Protein AF-A0A9D5WKQ9-F1 (afdb_monomer)

Sequence (214 aa):
MSSARLPRLERGSLSLQALTPLLQEQGQLLYIDTLNWRQDFPHRPLVAAYLAYDAEALYINYRVSGEDLRTLSPGDGNYVHEDSCVEFFMQRERGTSYINFEFNAAGVCYAAHHASPSEAVLLSAEEFASIERWGDHLGQHGLERTGPAAWQLTVAIPWTTMGYAAGQLPREFYANLYKCGDKTAHPHFLSWAPIQEVEPAFHRPQFFGTFVLD

Structure (mmCIF, N/CA/C/O backbone):
data_AF-A0A9D5WKQ9-F1
#
_entry.id   AF-A0A9D5WKQ9-F1
#
loop_
_atom_site.group_PDB
_atom_site.id
_atom_site.type_symbol
_atom_site.label_atom_id
_atom_site.label_alt_id
_atom_site.label_comp_id
_atom_site.label_asym_id
_atom_site.label_entity_id
_atom_site.label_seq_id
_atom_site.pdbx_PDB_ins_code
_atom_site.Cartn_x
_atom_site.Cartn_y
_atom_site.Cartn_z
_atom_site.occupancy
_atom_site.B_iso_or_equiv
_atom_site.auth_seq_id
_atom_site.auth_comp_id
_atom_site.auth_asym_id
_atom_site.auth_atom_id
_atom_site.pdbx_PDB_model_num
ATOM 1 N N . MET A 1 1 ? -13.762 -16.906 -5.507 1.00 72.44 1 MET A N 1
ATOM 2 C CA . MET A 1 1 ? -13.486 -15.516 -5.088 1.00 72.44 1 MET A CA 1
ATOM 3 C C . MET A 1 1 ? -12.494 -15.594 -3.940 1.00 72.44 1 MET A C 1
ATOM 5 O O . MET A 1 1 ? -12.717 -16.415 -3.057 1.00 72.44 1 MET A O 1
ATOM 9 N N . SER A 1 2 ? -11.380 -14.865 -3.997 1.00 93.81 2 SER A N 1
ATOM 10 C CA . SER A 1 2 ? -10.351 -14.919 -2.948 1.00 93.81 2 SER A CA 1
ATOM 11 C C . SER A 1 2 ? -10.895 -14.372 -1.625 1.00 93.81 2 SER A C 1
ATOM 13 O O . SER A 1 2 ? -11.711 -13.449 -1.628 1.00 93.81 2 SER A O 1
ATOM 15 N N . SER A 1 3 ? -10.462 -14.939 -0.500 1.00 97.44 3 SER A N 1
ATOM 16 C CA . SER A 1 3 ? -10.857 -14.494 0.838 1.00 97.44 3 SER A CA 1
ATOM 17 C C . SER A 1 3 ? -9.666 -14.556 1.787 1.00 97.44 3 SER A C 1
ATOM 19 O O . SER A 1 3 ? -8.853 -15.472 1.675 1.00 97.44 3 SER A O 1
ATOM 21 N N . ALA A 1 4 ? -9.588 -13.614 2.723 1.00 98.19 4 ALA A N 1
ATOM 22 C CA . ALA A 1 4 ? -8.588 -13.572 3.783 1.00 98.19 4 ALA A CA 1
ATOM 23 C C . ALA A 1 4 ? -9.253 -13.230 5.124 1.00 98.19 4 ALA A C 1
ATOM 25 O O . ALA A 1 4 ? -10.202 -12.444 5.161 1.00 98.19 4 ALA A O 1
ATOM 26 N N . ARG A 1 5 ? -8.764 -13.829 6.210 1.00 98.56 5 ARG A N 1
ATOM 27 C CA . ARG A 1 5 ? -9.133 -13.470 7.583 1.00 98.56 5 ARG A CA 1
ATOM 28 C C . ARG A 1 5 ? -8.002 -12.661 8.180 1.00 98.56 5 ARG A C 1
ATOM 30 O O . ARG A 1 5 ? -6.855 -13.075 8.068 1.00 98.56 5 ARG A O 1
ATOM 37 N N . LEU A 1 6 ? -8.310 -11.495 8.722 1.00 98.69 6 LEU A N 1
ATOM 38 C CA . LEU A 1 6 ? -7.314 -10.598 9.274 1.00 98.69 6 LEU A CA 1
ATOM 39 C C . LEU A 1 6 ? -7.308 -10.769 10.791 1.00 98.69 6 LEU A C 1
ATOM 41 O O . LEU A 1 6 ? -8.336 -10.496 11.410 1.00 98.69 6 LEU A O 1
A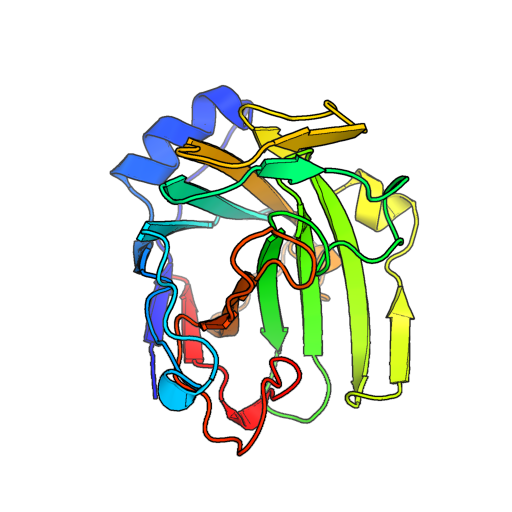TOM 45 N N . PRO A 1 7 ? -6.188 -11.198 11.392 1.00 98.56 7 PRO A N 1
ATOM 46 C CA . PRO A 1 7 ? -6.083 -11.310 12.833 1.00 98.56 7 PRO A CA 1
ATOM 47 C C . PRO A 1 7 ? -5.985 -9.924 13.467 1.00 98.56 7 PRO A C 1
ATOM 49 O O . PRO A 1 7 ? -5.435 -8.977 12.892 1.00 98.56 7 PRO A O 1
ATOM 52 N N . ARG A 1 8 ? -6.487 -9.827 14.696 1.00 98.31 8 ARG A N 1
ATOM 53 C CA . ARG A 1 8 ? -6.309 -8.643 15.528 1.00 98.31 8 ARG A CA 1
ATOM 54 C C . ARG A 1 8 ? -4.900 -8.625 16.130 1.00 98.31 8 ARG A C 1
ATOM 56 O O . ARG A 1 8 ? -4.482 -9.605 16.741 1.00 98.31 8 ARG A O 1
ATOM 63 N N . LEU A 1 9 ? -4.194 -7.506 15.992 1.00 98.06 9 LEU A N 1
ATOM 64 C CA . LEU A 1 9 ? -2.856 -7.261 16.528 1.00 98.06 9 LEU A CA 1
ATOM 65 C C . LEU A 1 9 ? -2.831 -5.889 17.206 1.00 98.06 9 LEU A C 1
ATOM 67 O O . LEU A 1 9 ? -2.739 -4.862 16.542 1.00 98.06 9 LEU A O 1
ATOM 71 N N . GLU A 1 10 ? -2.896 -5.878 18.535 1.00 96.19 10 GLU A N 1
ATOM 72 C CA . GLU A 1 10 ? -2.879 -4.641 19.320 1.00 96.19 10 GLU A CA 1
ATOM 73 C C . GLU A 1 10 ? -1.514 -3.948 19.229 1.00 96.19 10 GLU A C 1
ATOM 75 O O . GLU A 1 10 ? -0.512 -4.448 19.748 1.00 96.19 10 GLU A O 1
ATOM 80 N N . ARG A 1 11 ? -1.475 -2.769 18.598 1.00 95.50 11 ARG A N 1
ATOM 81 C CA . ARG A 1 11 ? -0.241 -1.988 18.450 1.00 95.50 11 ARG A CA 1
ATOM 82 C C . ARG A 1 11 ? 0.244 -1.383 19.766 1.00 95.50 11 ARG A C 1
ATOM 84 O O . ARG A 1 11 ? 1.453 -1.275 19.990 1.00 95.50 11 ARG A O 1
ATOM 91 N N . GLY A 1 12 ? -0.676 -0.936 20.622 1.00 94.00 12 GLY A N 1
ATOM 92 C CA . GLY A 1 12 ? -0.338 -0.159 21.816 1.00 94.00 12 GLY A CA 1
ATOM 93 C C . GLY A 1 12 ? 0.508 1.074 21.469 1.00 94.00 12 GLY A C 1
ATOM 94 O O . GLY A 1 12 ? 0.168 1.840 20.574 1.00 94.00 12 GLY A O 1
ATOM 95 N N . SER A 1 13 ? 1.637 1.263 22.157 1.00 95.25 13 SER A N 1
ATOM 96 C CA . SER A 1 13 ? 2.563 2.382 21.914 1.00 95.25 13 SER A CA 1
ATOM 97 C C . SER A 1 13 ? 3.713 2.048 20.955 1.00 95.25 13 SER A C 1
ATOM 99 O O . SER A 1 13 ? 4.695 2.792 20.898 1.00 95.25 13 SER A O 1
ATOM 101 N N . LEU A 1 14 ? 3.668 0.904 20.264 1.00 98.00 14 LEU A N 1
ATOM 102 C CA . LEU A 1 14 ? 4.745 0.500 19.362 1.00 98.00 14 LEU A CA 1
ATOM 103 C C . LEU A 1 14 ? 4.802 1.422 18.136 1.00 98.00 14 LEU A C 1
ATOM 105 O O . LEU A 1 14 ? 3.780 1.786 17.550 1.00 98.00 14 LEU A O 1
ATOM 109 N N . SER A 1 15 ? 6.016 1.773 17.712 1.00 98.38 15 SER A N 1
ATOM 110 C CA . SER A 1 15 ? 6.233 2.352 16.383 1.00 98.38 15 SER A CA 1
ATOM 111 C C . SER A 1 15 ? 5.999 1.292 15.304 1.00 98.38 15 SER A C 1
ATOM 113 O O . SER A 1 15 ? 6.102 0.095 15.579 1.00 98.38 15 SER A O 1
ATOM 115 N N . LEU A 1 16 ? 5.765 1.701 14.052 1.00 98.44 16 LEU A N 1
ATOM 116 C CA . LEU A 1 16 ? 5.640 0.738 12.948 1.00 98.44 16 LEU A CA 1
ATOM 117 C C . LEU A 1 16 ? 6.894 -0.122 12.762 1.00 98.44 16 LEU A C 1
ATOM 119 O O . LEU A 1 16 ? 6.779 -1.299 12.432 1.00 98.44 16 LEU A O 1
ATOM 123 N N . GLN A 1 17 ? 8.080 0.420 13.044 1.00 98.38 17 GLN A N 1
ATOM 124 C CA . GLN A 1 17 ? 9.321 -0.355 13.041 1.00 98.38 17 GLN A CA 1
ATOM 125 C C . GLN A 1 17 ? 9.273 -1.516 14.042 1.00 98.38 17 GLN A C 1
ATOM 127 O O . GLN A 1 17 ? 9.642 -2.637 13.705 1.00 98.38 17 GLN A O 1
ATOM 132 N N . ALA A 1 18 ? 8.812 -1.250 15.267 1.00 98.44 18 ALA A N 1
ATOM 133 C CA . ALA A 1 18 ? 8.716 -2.261 16.316 1.00 98.44 18 ALA A CA 1
ATOM 134 C C . ALA A 1 18 ? 7.529 -3.219 16.105 1.00 98.44 18 ALA A C 1
ATOM 136 O O . ALA A 1 18 ? 7.618 -4.387 16.473 1.00 98.44 18 ALA A O 1
ATOM 137 N N . LEU A 1 19 ? 6.443 -2.745 15.483 1.00 98.50 19 LEU A N 1
ATOM 138 C CA . LEU A 1 19 ? 5.276 -3.555 15.128 1.00 98.50 19 LEU A CA 1
ATOM 139 C C . LEU A 1 19 ? 5.566 -4.514 13.966 1.00 98.50 19 LEU A C 1
ATOM 141 O O . LEU A 1 19 ? 5.048 -5.624 13.951 1.00 98.50 19 LEU A O 1
ATOM 145 N N . THR A 1 20 ? 6.398 -4.109 13.001 1.00 98.56 20 THR A N 1
ATOM 146 C CA . THR A 1 20 ? 6.666 -4.874 11.770 1.00 98.56 20 THR A CA 1
ATOM 147 C C . THR A 1 20 ? 7.035 -6.348 12.000 1.00 98.56 20 THR A C 1
ATOM 149 O O . THR A 1 20 ? 6.412 -7.192 11.358 1.00 98.56 20 THR A O 1
ATOM 152 N N . PRO A 1 21 ? 7.982 -6.722 12.885 1.00 98.44 21 PRO A N 1
ATOM 153 C CA . PRO A 1 21 ? 8.277 -8.138 13.120 1.00 98.44 21 PRO A CA 1
ATOM 154 C C . PRO A 1 21 ? 7.084 -8.910 13.707 1.00 98.44 21 PRO A C 1
ATOM 156 O O . PRO A 1 21 ? 6.852 -10.045 13.305 1.00 98.44 21 PRO A O 1
ATOM 159 N N . LEU A 1 22 ? 6.287 -8.292 14.590 1.00 98.44 22 LEU A N 1
ATOM 160 C CA . LEU A 1 22 ? 5.071 -8.912 15.134 1.00 98.44 22 LEU A CA 1
ATOM 161 C C . LEU A 1 22 ? 4.012 -9.099 14.046 1.00 98.44 22 LEU A C 1
ATOM 163 O O . LEU A 1 22 ? 3.376 -10.144 13.973 1.00 98.44 22 LEU A O 1
ATOM 167 N N . LEU A 1 23 ? 3.859 -8.108 13.166 1.00 98.50 23 LEU A N 1
ATOM 168 C CA . LEU A 1 23 ? 2.969 -8.179 12.013 1.00 98.50 23 LEU A CA 1
ATOM 169 C C . LEU A 1 23 ? 3.391 -9.284 11.036 1.00 98.50 23 LEU A C 1
ATOM 171 O O . LEU A 1 23 ? 2.536 -9.989 10.513 1.00 98.50 23 LEU A O 1
ATOM 175 N N . GLN A 1 24 ? 4.693 -9.477 10.816 1.00 98.44 24 GLN A N 1
ATOM 176 C CA . GLN A 1 24 ? 5.211 -10.561 9.973 1.00 98.44 24 GLN A CA 1
ATOM 177 C C . GLN A 1 24 ? 5.022 -11.950 10.599 1.00 98.44 24 GLN A C 1
ATOM 179 O O . GLN A 1 24 ? 4.853 -12.928 9.872 1.00 98.44 24 GLN A O 1
ATOM 184 N N . GLU A 1 25 ? 5.062 -12.047 11.928 1.00 98.25 25 GLU A N 1
ATOM 185 C CA . GLU A 1 25 ? 4.883 -13.303 12.661 1.00 98.25 25 GLU A CA 1
ATOM 186 C C . GLU A 1 25 ? 3.405 -13.689 12.818 1.00 98.25 25 GLU A C 1
ATOM 188 O O . GLU A 1 25 ? 3.053 -14.858 12.676 1.00 98.25 25 GLU A O 1
ATOM 193 N N . GLN A 1 26 ? 2.547 -12.715 13.121 1.00 98.12 26 GLN A N 1
ATOM 194 C CA . GLN A 1 26 ? 1.171 -12.947 13.572 1.00 98.12 26 GLN A CA 1
ATOM 195 C C . GLN A 1 26 ? 0.119 -12.513 12.550 1.00 98.12 26 GLN A C 1
ATOM 197 O O . GLN A 1 26 ? -1.041 -12.894 12.677 1.00 98.12 26 GLN A O 1
ATOM 202 N N . GLY A 1 27 ? 0.496 -11.707 11.556 1.00 98.62 27 GLY A N 1
ATOM 203 C CA . GLY A 1 27 ? -0.408 -11.218 10.524 1.00 98.62 27 GLY A CA 1
ATOM 204 C C . GLY A 1 27 ? -0.790 -12.286 9.503 1.00 98.62 27 GLY A C 1
ATOM 205 O O . GLY A 1 27 ? -0.084 -13.268 9.269 1.00 98.62 27 GLY A O 1
ATOM 206 N N . GLN A 1 28 ? -1.908 -12.053 8.825 1.00 98.75 28 GLN A N 1
ATOM 207 C CA . GLN A 1 28 ? -2.323 -12.839 7.676 1.00 98.75 28 GLN A CA 1
ATOM 208 C C . GLN A 1 28 ? -1.366 -12.593 6.508 1.00 98.75 28 GLN A C 1
ATOM 210 O O . GLN A 1 28 ? -1.353 -11.517 5.913 1.00 98.75 28 GLN A O 1
ATOM 215 N N . LEU A 1 29 ? -0.598 -13.621 6.156 1.00 98.81 29 LEU A N 1
ATOM 216 C CA . LEU A 1 29 ? 0.258 -13.631 4.975 1.00 98.81 29 LEU A CA 1
ATOM 217 C C . LEU A 1 29 ? -0.574 -13.843 3.704 1.00 98.81 29 LEU A C 1
ATOM 219 O O . LEU A 1 29 ? -1.291 -14.838 3.589 1.00 98.81 29 LEU A O 1
ATOM 223 N N . LEU A 1 30 ? -0.427 -12.946 2.733 1.00 98.81 30 LEU A N 1
ATOM 224 C CA . LEU A 1 30 ? -0.947 -13.059 1.373 1.00 98.81 30 LEU A CA 1
ATOM 225 C C . LEU A 1 30 ? 0.192 -12.849 0.370 1.00 98.81 30 LEU A C 1
ATOM 227 O O . LEU A 1 30 ? 0.993 -11.929 0.514 1.00 98.81 30 LEU A O 1
ATOM 231 N N . TYR A 1 31 ? 0.254 -13.677 -0.670 1.00 98.75 31 TYR A N 1
ATOM 232 C CA . TYR A 1 31 ? 1.176 -13.463 -1.785 1.00 98.75 31 TYR A CA 1
ATOM 233 C C . TYR A 1 31 ? 0.497 -12.636 -2.881 1.00 98.75 31 TYR A C 1
ATOM 235 O O . TYR A 1 31 ? -0.662 -12.877 -3.218 1.00 98.75 31 TYR A O 1
ATOM 243 N N . ILE A 1 32 ? 1.220 -11.656 -3.429 1.00 98.75 32 ILE A N 1
ATOM 244 C CA . ILE A 1 32 ? 0.783 -10.858 -4.584 1.00 98.75 32 ILE A CA 1
ATOM 245 C C . ILE A 1 32 ? 1.478 -11.442 -5.808 1.00 98.75 32 ILE A C 1
ATOM 247 O O . ILE A 1 32 ? 2.511 -10.952 -6.257 1.00 98.75 32 ILE A O 1
ATOM 251 N N . ASP A 1 33 ? 0.969 -12.575 -6.278 1.00 98.00 33 ASP A N 1
ATOM 252 C CA . ASP A 1 33 ? 1.700 -13.439 -7.199 1.00 98.00 33 ASP A CA 1
ATOM 253 C C . ASP A 1 33 ? 0.885 -13.882 -8.424 1.00 98.00 33 ASP A C 1
ATOM 255 O O . ASP A 1 33 ? 1.393 -14.645 -9.252 1.00 98.00 33 ASP A O 1
ATOM 259 N N . THR A 1 34 ? -0.337 -13.366 -8.592 1.00 98.31 34 THR A N 1
ATOM 260 C CA . THR A 1 34 ? -1.150 -13.619 -9.784 1.00 98.31 34 THR A CA 1
ATOM 261 C C . THR A 1 34 ? -0.682 -12.739 -10.942 1.00 98.31 34 THR A C 1
ATOM 263 O O . THR A 1 34 ? -0.847 -11.521 -10.922 1.00 98.31 34 THR A O 1
ATOM 266 N N . LEU A 1 35 ? -0.130 -13.368 -11.984 1.00 97.44 35 LEU A N 1
ATOM 267 C CA . LEU A 1 35 ? 0.215 -12.727 -13.257 1.00 97.44 35 LEU A CA 1
ATOM 268 C C . LEU A 1 35 ? -0.987 -12.749 -14.210 1.00 97.44 35 LEU A C 1
ATOM 270 O O . LEU A 1 35 ? -1.109 -13.664 -15.028 1.00 97.44 35 LEU A O 1
ATOM 274 N N . ASN A 1 36 ? -1.868 -11.753 -14.114 1.00 97.94 36 ASN A N 1
ATOM 275 C CA . ASN A 1 36 ? -3.078 -11.700 -14.948 1.00 97.94 36 ASN A CA 1
ATOM 276 C C . ASN A 1 36 ? -2.747 -11.548 -16.449 1.00 97.94 36 ASN A C 1
ATOM 278 O O . ASN A 1 36 ? -3.421 -12.137 -17.289 1.00 97.94 36 ASN A O 1
ATOM 282 N N . TRP A 1 37 ? -1.659 -10.837 -16.775 1.00 98.00 37 TRP A N 1
ATOM 283 C CA . TRP A 1 37 ? -1.249 -10.493 -18.148 1.00 98.00 37 TRP A CA 1
ATOM 284 C C . TRP A 1 37 ? 0.129 -11.062 -18.505 1.00 98.00 37 TRP A C 1
ATOM 286 O O . TRP A 1 37 ? 1.007 -10.373 -19.016 1.00 98.00 37 TRP A O 1
ATOM 296 N N . ARG A 1 38 ? 0.340 -12.351 -18.208 1.00 96.94 38 ARG A N 1
ATOM 297 C CA . ARG A 1 38 ? 1.651 -13.019 -18.322 1.00 96.94 38 ARG A CA 1
ATOM 298 C C . ARG A 1 38 ? 2.278 -12.988 -19.723 1.00 96.94 38 ARG A C 1
ATOM 300 O O . ARG A 1 38 ? 3.496 -13.100 -19.817 1.00 96.94 38 ARG A O 1
ATOM 307 N N . GLN A 1 39 ? 1.473 -12.936 -20.786 1.00 96.56 39 GLN A N 1
ATOM 308 C CA . GLN A 1 39 ? 1.989 -12.962 -22.161 1.00 96.56 39 GLN A CA 1
ATOM 309 C C . GLN A 1 39 ? 2.827 -11.715 -22.466 1.00 96.56 39 GLN A C 1
ATOM 311 O O . GLN A 1 39 ? 3.928 -11.854 -22.993 1.00 96.56 39 GLN A O 1
ATOM 316 N N . ASP A 1 40 ? 2.343 -10.543 -22.053 1.00 97.25 40 ASP A N 1
ATOM 317 C CA . ASP A 1 40 ? 3.006 -9.257 -22.292 1.00 97.25 40 ASP A CA 1
ATOM 318 C C . ASP A 1 40 ? 3.908 -8.842 -21.120 1.00 97.25 40 ASP A C 1
ATOM 320 O O . ASP A 1 40 ? 4.965 -8.247 -21.321 1.00 97.25 40 ASP A O 1
ATOM 324 N N . PHE A 1 41 ? 3.537 -9.224 -19.891 1.00 97.31 41 PHE A N 1
ATOM 325 C CA . PHE A 1 41 ? 4.242 -8.866 -18.656 1.00 97.31 41 PHE A CA 1
ATOM 326 C C . PHE A 1 41 ? 4.617 -10.119 -17.844 1.00 97.31 41 PHE A C 1
ATOM 328 O O . PHE A 1 41 ? 3.976 -10.441 -16.840 1.00 97.31 41 PHE A O 1
ATOM 335 N N . PRO A 1 42 ? 5.649 -10.878 -18.265 1.00 97.12 42 PRO A N 1
ATOM 336 C CA . PRO A 1 42 ? 6.021 -12.138 -17.620 1.00 97.12 42 PRO A CA 1
ATOM 337 C C . PRO A 1 42 ? 6.847 -11.967 -16.334 1.00 97.12 42 PRO A C 1
ATOM 339 O O . PRO A 1 42 ? 7.049 -12.951 -15.618 1.00 97.12 42 PRO A O 1
ATOM 342 N N . HIS A 1 43 ? 7.365 -10.764 -16.052 1.00 97.25 43 HIS A N 1
ATOM 343 C CA . HIS A 1 43 ? 8.196 -10.508 -14.876 1.00 97.25 43 HIS A CA 1
ATOM 344 C C . HIS A 1 43 ? 7.375 -10.659 -13.584 1.00 97.25 43 HIS A C 1
ATOM 346 O O . HIS A 1 43 ? 6.298 -10.084 -13.444 1.00 97.25 43 HIS A O 1
ATOM 352 N N . ARG A 1 44 ? 7.883 -11.461 -12.640 1.00 97.19 44 ARG A N 1
ATOM 353 C CA . ARG A 1 44 ? 7.179 -11.848 -11.408 1.00 97.19 44 ARG A CA 1
ATOM 354 C C . ARG A 1 44 ? 8.090 -11.664 -10.193 1.00 97.19 44 ARG A C 1
ATOM 356 O O . ARG A 1 44 ? 8.726 -12.639 -9.785 1.00 97.19 44 ARG A O 1
ATOM 363 N N . PRO A 1 45 ? 8.188 -10.451 -9.623 1.00 97.69 45 PRO A N 1
ATOM 364 C CA . PRO A 1 45 ? 8.882 -10.271 -8.356 1.00 97.69 45 PRO A CA 1
ATOM 365 C C . PRO A 1 45 ? 8.201 -11.114 -7.267 1.00 97.69 45 PRO A C 1
ATOM 367 O O . PRO A 1 45 ? 6.992 -11.354 -7.306 1.00 97.69 45 PRO A O 1
ATOM 370 N N . LEU A 1 46 ? 8.974 -11.567 -6.283 1.00 98.50 46 LEU A N 1
ATOM 371 C CA . LEU A 1 46 ? 8.444 -12.214 -5.091 1.00 98.50 46 LEU A CA 1
ATOM 372 C C . LEU A 1 46 ? 7.881 -11.138 -4.164 1.00 98.50 46 LEU A C 1
ATOM 374 O O . LEU A 1 46 ? 8.630 -10.312 -3.641 1.00 98.50 46 LEU A O 1
ATOM 378 N N . VAL A 1 47 ? 6.567 -11.165 -3.950 1.00 98.75 47 VAL A N 1
ATOM 379 C CA . VAL A 1 47 ? 5.875 -10.171 -3.130 1.00 98.75 47 VAL A CA 1
ATOM 380 C C . VAL A 1 47 ? 4.960 -10.846 -2.121 1.00 98.75 47 VAL A C 1
ATOM 382 O O . VAL A 1 47 ? 4.108 -11.662 -2.480 1.00 98.75 47 VAL A O 1
ATOM 385 N N . ALA A 1 48 ? 5.132 -10.474 -0.858 1.00 98.75 48 ALA A N 1
ATOM 386 C CA . ALA A 1 48 ? 4.284 -10.880 0.252 1.00 98.75 48 ALA A CA 1
ATOM 387 C C . ALA A 1 48 ? 3.718 -9.642 0.954 1.00 98.75 48 ALA A C 1
ATOM 389 O O . ALA A 1 48 ? 4.418 -8.642 1.104 1.00 98.75 48 ALA A O 1
ATOM 390 N N . ALA A 1 49 ? 2.474 -9.735 1.407 1.00 98.88 49 ALA A N 1
ATOM 391 C CA . ALA A 1 49 ? 1.826 -8.776 2.283 1.00 98.88 49 ALA A CA 1
ATOM 392 C C . ALA A 1 49 ? 1.414 -9.483 3.580 1.00 98.88 49 ALA A C 1
ATOM 394 O O . ALA A 1 49 ? 0.821 -10.559 3.534 1.00 98.88 49 ALA A O 1
ATOM 395 N N . TYR A 1 50 ? 1.718 -8.880 4.724 1.00 98.94 50 TYR A N 1
ATOM 396 C CA . TYR A 1 50 ? 1.306 -9.342 6.047 1.00 98.94 50 TYR A CA 1
ATOM 397 C C . TYR A 1 50 ? 0.315 -8.339 6.613 1.00 98.94 50 TYR A C 1
ATOM 399 O O . TYR A 1 50 ? 0.651 -7.162 6.749 1.00 98.94 50 TYR A O 1
ATOM 407 N N . LEU A 1 51 ? -0.901 -8.797 6.900 1.00 98.88 51 LEU A N 1
ATOM 408 C CA . LEU A 1 51 ? -2.008 -7.931 7.279 1.00 98.88 51 LEU A CA 1
ATOM 409 C C . LEU A 1 51 ? -2.530 -8.278 8.665 1.00 98.88 51 LEU A C 1
ATOM 411 O O . LEU A 1 51 ? -2.779 -9.440 8.974 1.00 98.88 51 LEU A O 1
ATOM 415 N N . ALA A 1 52 ? -2.751 -7.261 9.480 1.00 98.81 52 ALA A N 1
ATOM 416 C CA . ALA A 1 52 ? -3.445 -7.377 10.753 1.00 98.81 52 ALA A CA 1
ATOM 417 C C . ALA A 1 52 ? -4.166 -6.063 11.033 1.00 98.81 52 ALA A C 1
ATOM 419 O O . ALA A 1 52 ? -3.994 -5.087 10.302 1.00 98.81 52 ALA A O 1
ATOM 420 N N . TYR A 1 53 ? -4.967 -6.024 12.085 1.00 98.75 53 TYR A N 1
ATOM 421 C CA . TYR A 1 53 ? -5.713 -4.821 12.421 1.00 98.75 53 TYR A CA 1
ATOM 422 C C . TYR A 1 53 ? -5.805 -4.601 13.928 1.00 98.75 53 TYR A C 1
ATOM 424 O O . TYR A 1 53 ? -5.687 -5.544 14.707 1.00 98.75 53 TYR A O 1
ATOM 432 N N . ASP A 1 54 ? -6.080 -3.372 14.345 1.00 97.88 54 ASP A N 1
ATOM 433 C CA . ASP A 1 54 ? -6.590 -3.082 15.685 1.00 97.88 54 ASP A CA 1
ATOM 434 C C . ASP A 1 54 ? -7.793 -2.130 15.622 1.00 97.88 54 ASP A C 1
ATOM 436 O O . ASP A 1 54 ? -8.428 -1.963 14.577 1.00 97.88 54 ASP A O 1
ATOM 440 N N . ALA A 1 55 ? -8.150 -1.539 16.762 1.00 97.06 55 ALA A N 1
ATOM 441 C CA . ALA A 1 55 ? -9.276 -0.619 16.856 1.00 97.06 55 ALA A CA 1
ATOM 442 C C . ALA A 1 55 ? -9.124 0.648 15.990 1.00 97.06 55 ALA A C 1
ATOM 444 O O . ALA A 1 55 ? -10.136 1.255 15.647 1.00 97.06 55 ALA A O 1
ATOM 445 N N . GLU A 1 56 ? -7.898 1.032 15.627 1.00 97.00 56 GLU A N 1
ATOM 446 C CA . GLU A 1 56 ? -7.591 2.321 15.000 1.00 97.00 56 GLU A CA 1
ATOM 447 C C . GLU A 1 56 ? -7.222 2.184 13.520 1.00 97.00 56 GLU A C 1
ATOM 449 O O . GLU A 1 56 ? -7.620 3.024 12.704 1.00 97.00 56 GLU A O 1
ATOM 454 N N . ALA A 1 57 ? -6.497 1.124 13.145 1.00 98.38 57 ALA A N 1
ATOM 455 C CA . ALA A 1 57 ? -5.968 0.990 11.792 1.00 98.38 57 ALA A CA 1
ATOM 456 C C . ALA A 1 57 ? -5.919 -0.446 11.256 1.00 98.38 57 ALA A C 1
ATOM 458 O O . ALA A 1 57 ? -5.847 -1.436 11.990 1.00 98.38 57 ALA A O 1
ATOM 459 N N . LEU A 1 58 ? -5.880 -0.526 9.924 1.00 98.81 58 LEU A N 1
ATOM 460 C CA . LEU A 1 58 ? -5.382 -1.676 9.183 1.00 98.81 58 LEU A CA 1
ATOM 461 C C . LEU A 1 58 ? -3.864 -1.535 9.012 1.00 98.81 58 LEU A C 1
ATOM 463 O O . LEU A 1 58 ? -3.375 -0.519 8.514 1.00 98.81 58 LEU A O 1
ATOM 467 N N . TYR A 1 59 ? -3.123 -2.577 9.369 1.00 98.94 59 TYR A N 1
ATOM 468 C CA . TYR A 1 59 ? -1.681 -2.655 9.180 1.00 98.94 59 TYR A CA 1
ATOM 469 C C . TYR A 1 59 ? -1.348 -3.557 8.001 1.00 98.94 59 TYR A C 1
ATOM 471 O O . TYR A 1 59 ? -1.871 -4.668 7.902 1.00 98.94 59 TYR A O 1
ATOM 479 N N . ILE A 1 60 ? -0.446 -3.103 7.132 1.00 98.94 60 ILE A N 1
ATOM 480 C CA . ILE A 1 60 ? 0.057 -3.904 6.014 1.00 98.94 60 ILE A CA 1
ATOM 481 C C . ILE A 1 60 ? 1.572 -3.762 5.953 1.00 98.94 60 ILE A C 1
ATOM 483 O O . ILE A 1 60 ? 2.079 -2.659 5.770 1.00 98.94 60 ILE A O 1
ATOM 487 N N . ASN A 1 61 ? 2.302 -4.869 6.079 1.00 98.94 61 ASN A N 1
ATOM 488 C CA . ASN A 1 61 ? 3.718 -4.930 5.727 1.00 98.94 61 ASN A CA 1
ATOM 489 C C . ASN A 1 61 ? 3.876 -5.622 4.377 1.00 98.94 61 ASN A C 1
ATOM 491 O O . ASN A 1 61 ? 3.563 -6.801 4.244 1.00 98.94 61 ASN A O 1
ATOM 495 N N . TYR A 1 62 ? 4.400 -4.898 3.397 1.00 98.94 62 TYR A N 1
ATOM 496 C CA . TYR A 1 62 ? 4.831 -5.443 2.121 1.00 98.94 62 TYR A CA 1
ATOM 497 C C . TYR A 1 62 ? 6.303 -5.824 2.191 1.00 98.94 62 TYR A C 1
ATOM 499 O O . TYR A 1 62 ? 7.131 -5.039 2.654 1.00 98.94 62 TYR A O 1
ATOM 507 N N . ARG A 1 63 ? 6.640 -6.999 1.664 1.00 98.75 63 ARG A N 1
ATOM 508 C CA . ARG A 1 63 ? 8.012 -7.426 1.388 1.00 98.75 63 ARG A CA 1
ATOM 509 C C . ARG A 1 63 ? 8.136 -7.749 -0.085 1.00 98.75 63 ARG A C 1
ATOM 511 O O . ARG A 1 63 ? 7.405 -8.595 -0.596 1.00 98.75 63 ARG A O 1
ATOM 518 N N . VAL A 1 64 ? 9.080 -7.093 -0.742 1.00 98.75 64 VAL A N 1
ATOM 519 C CA . VAL A 1 64 ? 9.337 -7.226 -2.172 1.00 98.75 64 VAL A CA 1
ATOM 520 C C . VAL A 1 64 ? 10.770 -7.701 -2.359 1.00 98.75 64 VAL A C 1
ATOM 522 O O . VAL A 1 64 ? 11.699 -7.138 -1.786 1.00 98.75 64 VAL A O 1
ATOM 525 N N . SER A 1 65 ? 10.954 -8.737 -3.169 1.00 98.06 65 SER A N 1
ATOM 526 C CA . SER A 1 65 ? 12.255 -9.184 -3.657 1.00 98.06 65 SER A CA 1
ATOM 527 C C . SER A 1 65 ? 12.138 -9.453 -5.151 1.00 98.06 65 SER A C 1
ATOM 529 O O . SER A 1 65 ? 11.345 -10.286 -5.584 1.00 98.06 65 SER A O 1
ATOM 531 N N . GLY A 1 66 ? 12.894 -8.719 -5.955 1.00 92.88 66 GLY A N 1
ATOM 532 C CA . GLY A 1 66 ? 12.815 -8.804 -7.405 1.00 92.88 66 GLY A CA 1
ATOM 533 C C . GLY A 1 66 ? 13.917 -7.995 -8.063 1.00 92.88 66 GLY A C 1
ATOM 534 O O . GLY A 1 66 ? 15.025 -7.906 -7.537 1.00 92.88 66 GLY A O 1
ATOM 535 N N . GLU A 1 67 ? 13.588 -7.406 -9.204 1.00 93.25 67 GLU A N 1
ATOM 536 C CA . GLU A 1 67 ? 14.478 -6.529 -9.953 1.00 93.25 67 GLU A CA 1
ATOM 537 C C . GLU A 1 67 ? 13.983 -5.084 -9.855 1.00 93.25 67 GLU A C 1
ATOM 539 O O . GLU A 1 67 ? 12.783 -4.827 -9.750 1.00 93.25 67 GLU A O 1
ATOM 544 N N . ASP A 1 68 ? 14.933 -4.165 -9.960 1.00 96.62 68 ASP A N 1
ATOM 545 C CA . ASP A 1 68 ? 14.756 -2.724 -10.078 1.00 96.62 68 ASP A CA 1
ATOM 546 C C . ASP A 1 68 ? 14.222 -2.008 -8.826 1.00 96.62 68 ASP A C 1
ATOM 548 O O . ASP A 1 68 ? 13.323 -2.453 -8.107 1.00 96.62 68 ASP A O 1
ATOM 552 N N . LEU A 1 69 ? 14.763 -0.815 -8.592 1.00 98.12 69 LEU A N 1
ATOM 553 C CA . LEU A 1 69 ? 14.281 0.109 -7.574 1.00 98.12 69 LEU A CA 1
ATOM 554 C C . LEU A 1 69 ? 14.119 1.499 -8.182 1.00 98.12 69 LEU A C 1
ATOM 556 O O . LEU A 1 69 ? 15.102 2.098 -8.624 1.00 98.12 69 LEU A O 1
ATOM 560 N N . ARG A 1 70 ? 12.888 2.013 -8.164 1.00 98.44 70 ARG A N 1
ATOM 561 C CA . ARG A 1 70 ? 12.534 3.344 -8.662 1.00 98.44 70 ARG A CA 1
ATOM 562 C C . ARG A 1 70 ? 11.690 4.115 -7.640 1.00 98.44 70 ARG A C 1
ATOM 564 O O . ARG A 1 70 ? 10.740 3.545 -7.107 1.00 98.44 70 ARG A O 1
ATOM 571 N N . THR A 1 71 ? 12.040 5.373 -7.354 1.00 98.31 71 THR A N 1
ATOM 572 C CA . THR A 1 71 ? 11.368 6.261 -6.374 1.00 98.31 71 THR A CA 1
ATOM 573 C C . THR A 1 71 ? 11.347 7.732 -6.832 1.00 98.31 71 THR A C 1
ATOM 575 O O . THR A 1 71 ? 11.807 8.639 -6.131 1.00 98.31 71 THR A O 1
ATOM 578 N N . LEU A 1 72 ? 10.866 7.991 -8.049 1.00 98.38 72 LEU A N 1
ATOM 579 C CA . LEU A 1 72 ? 10.907 9.313 -8.685 1.00 98.38 72 LEU A CA 1
ATOM 580 C C . LEU A 1 72 ? 9.662 10.179 -8.441 1.00 98.38 72 LEU A C 1
ATOM 582 O O . LEU A 1 72 ? 9.693 11.364 -8.774 1.00 98.38 72 LEU A O 1
ATOM 586 N N . SER A 1 73 ? 8.584 9.634 -7.867 1.00 98.06 73 SER A N 1
ATOM 587 C CA . SER A 1 73 ? 7.395 10.426 -7.534 1.00 98.06 73 SER A CA 1
ATOM 588 C C . SER A 1 73 ? 7.742 11.581 -6.572 1.00 98.06 73 SER A C 1
ATOM 590 O O . SER A 1 73 ? 8.448 11.363 -5.576 1.00 98.06 73 SER A O 1
ATOM 592 N N . PRO A 1 74 ? 7.280 12.820 -6.848 1.00 96.31 74 PRO A N 1
ATOM 593 C CA . PRO A 1 74 ? 7.760 14.016 -6.154 1.00 96.31 74 PRO A CA 1
ATOM 594 C C . PRO A 1 74 ? 7.174 14.212 -4.746 1.00 96.31 74 PRO A C 1
ATOM 596 O O . PRO A 1 74 ? 7.678 15.052 -4.004 1.00 96.31 74 PRO A O 1
ATOM 599 N N . GLY A 1 75 ? 6.128 13.471 -4.367 1.00 96.75 75 GLY A N 1
ATOM 600 C CA . GLY A 1 75 ? 5.493 13.570 -3.049 1.00 96.75 75 GLY A CA 1
ATOM 601 C C . GLY A 1 75 ? 4.043 13.088 -3.042 1.00 96.75 75 GLY A C 1
ATOM 602 O O . GLY A 1 75 ? 3.494 12.763 -4.096 1.00 96.75 75 GLY A O 1
ATOM 603 N N . ASP A 1 76 ? 3.434 13.038 -1.854 1.00 98.12 76 ASP A N 1
ATOM 604 C CA . ASP A 1 76 ? 2.076 12.509 -1.665 1.00 98.12 76 ASP A CA 1
ATOM 605 C C . ASP A 1 76 ? 1.049 13.204 -2.581 1.00 98.12 76 ASP A C 1
ATOM 607 O O . ASP A 1 76 ? 1.161 14.393 -2.892 1.00 98.12 76 ASP A O 1
ATOM 611 N N . GLY A 1 77 ? 0.063 12.437 -3.047 1.00 97.56 77 GLY A N 1
ATOM 612 C CA . GLY A 1 77 ? -0.954 12.881 -4.005 1.00 97.56 77 GLY A CA 1
ATOM 613 C C . GLY A 1 77 ? -0.503 12.882 -5.472 1.00 97.56 77 GLY A C 1
ATOM 614 O O . GLY A 1 77 ? -1.323 13.136 -6.353 1.00 97.56 77 GLY A O 1
ATOM 615 N N . ASN A 1 78 ? 0.762 12.564 -5.759 1.00 97.44 78 ASN A N 1
ATOM 616 C CA . ASN A 1 78 ? 1.254 12.347 -7.121 1.00 97.44 78 ASN A CA 1
ATOM 617 C C . ASN A 1 78 ? 1.302 10.856 -7.440 1.00 97.44 78 ASN A C 1
ATOM 619 O O . ASN A 1 78 ? 1.49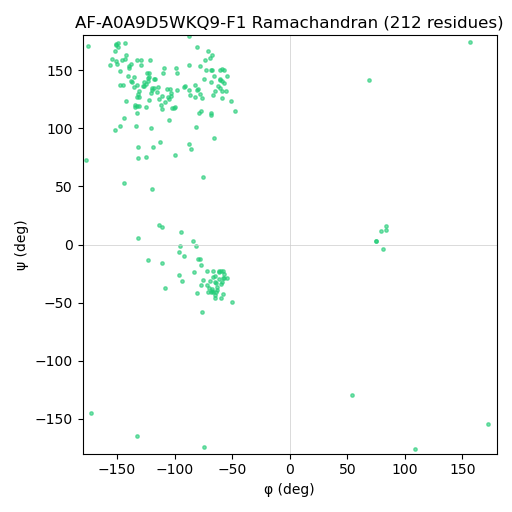0 10.036 -6.547 1.00 97.44 78 ASN A O 1
ATOM 623 N N . TYR A 1 79 ? 1.168 10.508 -8.719 1.00 96.50 79 TYR A N 1
ATOM 624 C CA . TYR A 1 79 ? 1.194 9.115 -9.153 1.00 96.50 79 TYR A CA 1
ATOM 625 C C . TYR A 1 79 ? 2.479 8.398 -8.730 1.00 96.50 79 TYR A C 1
ATOM 627 O O . TYR A 1 79 ? 3.580 8.956 -8.801 1.00 96.50 79 TYR A O 1
ATOM 635 N N . VAL A 1 80 ? 2.320 7.149 -8.295 1.00 97.75 80 VAL A N 1
ATOM 636 C CA . VAL A 1 80 ? 3.415 6.287 -7.831 1.00 97.75 80 VAL A CA 1
ATOM 637 C C . VAL A 1 80 ? 3.503 4.967 -8.595 1.00 97.75 80 VAL A C 1
ATOM 639 O O . VAL A 1 80 ? 4.545 4.330 -8.521 1.00 97.75 80 VAL A O 1
ATOM 642 N N . HIS A 1 81 ? 2.491 4.580 -9.378 1.00 97.69 81 HIS A N 1
ATOM 643 C CA . HIS A 1 81 ? 2.488 3.335 -10.167 1.00 97.69 81 HIS A CA 1
ATOM 644 C C . HIS A 1 81 ? 3.661 3.220 -11.169 1.00 97.69 81 HIS A C 1
ATOM 646 O O . HIS A 1 81 ? 4.077 2.126 -11.545 1.00 97.69 81 HIS A O 1
ATOM 652 N N . GLU A 1 82 ? 4.258 4.347 -11.573 1.00 98.00 82 GLU A N 1
ATOM 653 C CA . GLU A 1 82 ? 5.462 4.353 -12.411 1.00 98.00 82 GLU A CA 1
ATOM 654 C C . GLU A 1 82 ? 6.733 3.908 -11.661 1.00 98.00 82 GLU A C 1
ATOM 656 O O . GLU A 1 82 ? 7.705 3.493 -12.293 1.00 98.00 82 GLU A O 1
ATOM 661 N N . ASP A 1 83 ? 6.744 4.022 -10.330 1.00 98.50 83 ASP A N 1
ATOM 662 C CA . ASP A 1 83 ? 7.837 3.641 -9.430 1.00 98.50 83 ASP A CA 1
ATOM 663 C C . ASP A 1 83 ? 7.753 2.169 -8.994 1.00 98.50 83 ASP A C 1
ATOM 665 O O . ASP A 1 83 ? 6.821 1.447 -9.327 1.00 98.50 83 ASP A O 1
ATOM 669 N N . SER A 1 84 ? 8.710 1.702 -8.184 1.00 98.50 84 SER A N 1
ATOM 670 C CA . SER A 1 84 ? 8.582 0.418 -7.487 1.00 98.50 84 SER A CA 1
ATOM 671 C C . SER A 1 84 ? 7.433 0.495 -6.475 1.00 98.50 84 SER A C 1
ATOM 673 O O . SER A 1 84 ? 7.641 0.900 -5.331 1.00 98.50 84 SER A O 1
ATOM 675 N N . CYS A 1 85 ? 6.229 0.108 -6.905 1.00 98.69 85 CYS A N 1
ATOM 676 C CA . CYS A 1 85 ? 4.980 0.398 -6.207 1.00 98.69 85 CYS A CA 1
ATOM 677 C C . CYS A 1 85 ? 4.245 -0.860 -5.724 1.00 98.69 85 CYS A C 1
ATOM 679 O O . CYS A 1 85 ? 4.262 -1.896 -6.397 1.00 98.69 85 CYS A O 1
ATOM 681 N N . VAL A 1 86 ? 3.633 -0.757 -4.542 1.00 98.94 86 VAL A N 1
ATOM 682 C CA . VAL A 1 86 ? 2.676 -1.704 -3.950 1.00 98.94 86 VAL A CA 1
ATOM 683 C C . VAL A 1 86 ? 1.372 -0.976 -3.649 1.00 98.94 86 VAL A C 1
ATOM 685 O O . VAL A 1 86 ? 1.387 0.201 -3.293 1.00 98.94 86 VAL A O 1
ATOM 688 N N . GLU A 1 87 ? 0.247 -1.672 -3.758 1.00 98.94 87 GLU A N 1
ATOM 689 C CA . GLU A 1 87 ? -1.061 -1.028 -3.672 1.00 98.94 87 GLU A CA 1
ATOM 690 C C . GLU A 1 87 ? -2.072 -1.859 -2.878 1.00 98.94 87 GLU A C 1
ATOM 692 O O . GLU A 1 87 ? -2.023 -3.091 -2.866 1.00 98.94 87 GLU A O 1
ATOM 697 N N . PHE A 1 88 ? -3.031 -1.169 -2.267 1.00 98.88 88 PHE A N 1
ATOM 698 C CA . PHE A 1 88 ? -4.185 -1.720 -1.573 1.00 98.88 88 PHE A CA 1
ATOM 699 C C . PHE A 1 88 ? -5.447 -0.985 -2.015 1.00 98.88 88 PHE A C 1
ATOM 701 O O . PHE A 1 88 ? -5.564 0.228 -1.855 1.00 98.88 88 PHE A O 1
ATOM 708 N N . PHE A 1 89 ? -6.392 -1.713 -2.599 1.00 98.81 89 PHE A N 1
ATOM 709 C CA . PHE A 1 89 ? -7.660 -1.156 -3.067 1.00 98.81 89 PHE A CA 1
ATOM 710 C C . PHE A 1 89 ? -8.799 -1.816 -2.310 1.00 98.81 89 PHE A C 1
ATOM 712 O O . PHE A 1 89 ? -8.743 -3.018 -2.053 1.00 98.81 89 PHE A O 1
ATOM 719 N N . MET A 1 90 ? -9.846 -1.059 -1.981 1.00 98.56 90 MET A N 1
ATOM 720 C CA . MET A 1 90 ? -10.925 -1.571 -1.140 1.00 98.56 90 MET A CA 1
ATOM 721 C C . MET A 1 90 ? -12.304 -0.960 -1.405 1.00 98.56 90 MET A C 1
ATOM 723 O O . MET A 1 90 ? -12.430 0.180 -1.846 1.00 98.56 90 MET A O 1
ATOM 727 N N . GLN A 1 91 ? -13.356 -1.705 -1.055 1.00 97.81 91 GLN A N 1
ATOM 728 C CA . GLN A 1 91 ? -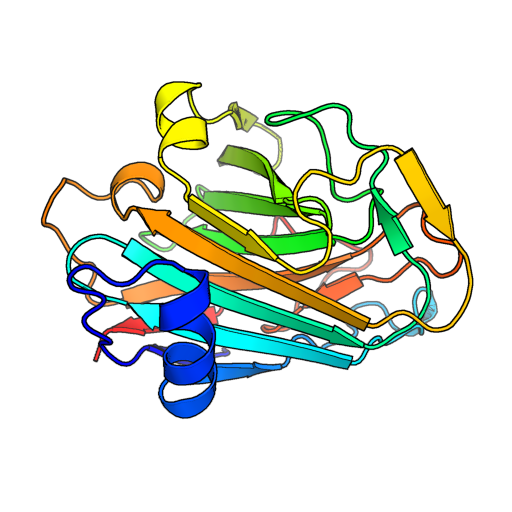14.740 -1.244 -0.931 1.00 97.81 91 GLN A CA 1
ATOM 729 C C . GLN A 1 91 ? -15.323 -1.621 0.430 1.00 97.81 91 GLN A C 1
ATOM 731 O O . GLN A 1 91 ? -15.167 -2.758 0.875 1.00 97.81 91 GLN A O 1
ATOM 736 N N . ARG A 1 92 ? -16.038 -0.682 1.062 1.00 96.50 92 ARG A N 1
ATOM 737 C CA . ARG A 1 92 ? -16.781 -0.950 2.306 1.00 96.50 92 ARG A CA 1
ATOM 738 C C . ARG A 1 92 ? -17.947 -1.906 2.050 1.00 96.50 92 ARG A C 1
ATOM 740 O O . ARG A 1 92 ? -18.210 -2.800 2.839 1.00 96.50 92 ARG A O 1
ATOM 747 N N . GLU A 1 93 ? -18.595 -1.741 0.901 1.00 95.06 93 GLU A N 1
ATOM 748 C CA . GLU A 1 93 ? -19.695 -2.568 0.408 1.00 95.06 93 GLU A CA 1
ATOM 749 C C . GLU A 1 93 ? -19.499 -2.825 -1.089 1.00 95.06 93 GLU A C 1
ATOM 751 O O . GLU A 1 93 ? -18.846 -2.036 -1.775 1.00 95.06 93 GLU A O 1
ATOM 756 N N . ARG A 1 94 ? -20.062 -3.913 -1.628 1.00 94.94 94 ARG A N 1
ATOM 757 C CA . ARG A 1 94 ? -20.004 -4.161 -3.075 1.00 94.94 94 ARG A CA 1
ATOM 758 C C . ARG A 1 94 ? -20.692 -3.032 -3.838 1.00 94.94 94 ARG A C 1
ATOM 760 O O . ARG A 1 94 ? -21.812 -2.647 -3.521 1.00 94.94 94 ARG A O 1
ATOM 767 N N . GLY A 1 95 ? -20.046 -2.570 -4.900 1.00 92.19 95 GLY A N 1
ATOM 768 C CA . GLY A 1 95 ? -20.579 -1.523 -5.764 1.00 92.19 95 GLY A CA 1
ATOM 769 C C . GLY A 1 95 ? -19.555 -1.065 -6.790 1.00 92.19 95 GLY A C 1
ATOM 770 O O . GLY A 1 95 ? -18.636 -1.807 -7.139 1.00 92.19 95 GLY A O 1
ATOM 771 N N . THR A 1 96 ? -19.694 0.170 -7.257 1.00 90.94 96 THR A N 1
ATOM 772 C CA . THR A 1 96 ? -18.732 0.798 -8.175 1.00 90.94 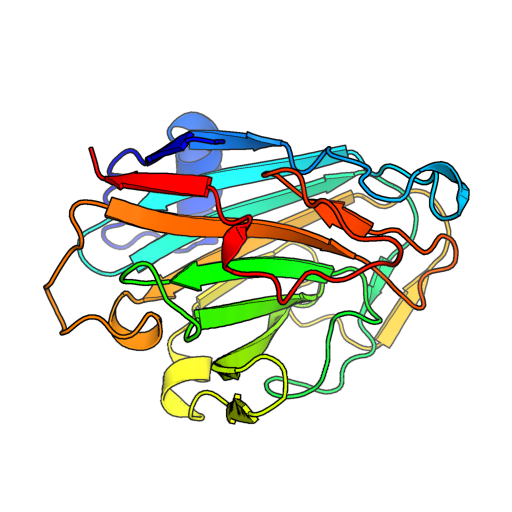96 THR A CA 1
ATOM 773 C C . THR A 1 96 ? -17.710 1.660 -7.454 1.00 90.94 96 THR A C 1
ATOM 775 O O . THR A 1 96 ? -16.607 1.827 -7.963 1.00 90.94 96 THR A O 1
ATOM 778 N N . SER A 1 97 ? -18.061 2.191 -6.282 1.00 95.50 97 SER A N 1
ATOM 779 C CA . SER A 1 97 ? -17.191 3.084 -5.528 1.00 95.50 97 SER A CA 1
ATOM 780 C C . SER A 1 97 ? -16.165 2.307 -4.714 1.00 95.50 97 SER A C 1
ATOM 782 O O . SER A 1 97 ? -16.493 1.288 -4.104 1.00 95.50 97 SER A O 1
ATOM 784 N N . TYR A 1 98 ? -14.924 2.774 -4.706 1.00 98.06 98 TYR A N 1
ATOM 785 C CA . TYR A 1 98 ? -13.808 2.155 -3.991 1.00 98.06 98 TYR A CA 1
ATOM 786 C C . TYR A 1 98 ? -12.792 3.224 -3.586 1.00 98.06 98 TYR A C 1
ATOM 788 O O . TYR A 1 98 ? -12.911 4.385 -3.969 1.00 98.06 98 TYR A O 1
ATOM 796 N N . ILE A 1 99 ? -11.804 2.832 -2.793 1.00 98.50 99 ILE A N 1
ATOM 797 C CA . ILE A 1 99 ? -10.668 3.671 -2.414 1.00 98.50 99 ILE A CA 1
ATOM 798 C C . ILE A 1 99 ? -9.404 2.913 -2.801 1.00 98.50 99 ILE A C 1
ATOM 800 O O . ILE A 1 99 ? -9.347 1.694 -2.610 1.00 98.50 99 ILE A O 1
ATOM 804 N N . ASN A 1 100 ? -8.422 3.605 -3.361 1.00 98.69 100 ASN A N 1
ATOM 805 C CA . ASN A 1 100 ? -7.084 3.072 -3.583 1.00 98.69 100 ASN A CA 1
ATOM 806 C C . ASN A 1 100 ? -6.071 3.741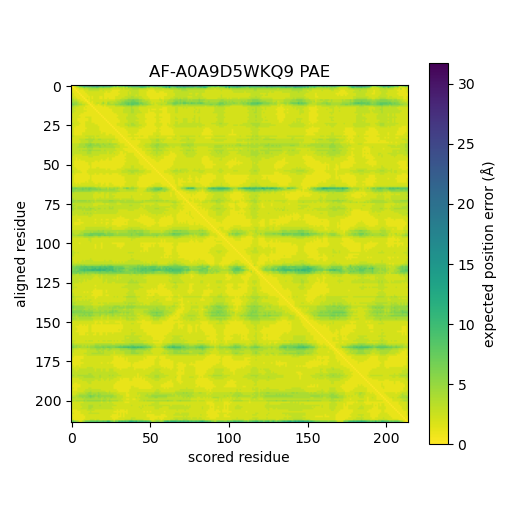 -2.653 1.00 98.69 100 ASN A C 1
ATOM 808 O O . ASN A 1 100 ? -6.189 4.920 -2.330 1.00 98.69 100 ASN A O 1
ATOM 812 N N . PHE A 1 101 ? -5.067 2.967 -2.265 1.00 98.88 101 PHE A N 1
ATOM 813 C CA . PHE A 1 101 ? -3.874 3.405 -1.561 1.00 98.88 101 PHE A CA 1
ATOM 814 C C . PHE A 1 101 ? -2.677 2.784 -2.271 1.00 98.88 101 PHE A C 1
ATOM 816 O O . PHE A 1 101 ? -2.507 1.566 -2.265 1.00 98.88 101 PHE A O 1
ATOM 823 N N . GLU A 1 102 ? -1.856 3.608 -2.892 1.00 98.88 102 GLU A N 1
ATOM 824 C CA . GLU A 1 102 ? -0.685 3.200 -3.654 1.00 98.88 102 GLU A CA 1
ATOM 825 C C . GLU A 1 102 ? 0.547 3.802 -2.998 1.00 98.88 102 GLU A C 1
ATOM 827 O O . GLU A 1 102 ? 0.565 4.987 -2.660 1.00 98.88 102 GLU A O 1
ATOM 832 N N . PHE A 1 103 ? 1.593 3.000 -2.832 1.00 98.88 103 PHE A N 1
ATOM 833 C CA . PHE A 1 103 ? 2.826 3.432 -2.194 1.00 98.88 103 PHE A CA 1
ATOM 834 C C . PHE A 1 103 ? 4.029 3.034 -3.037 1.00 98.88 103 PHE A C 1
ATOM 836 O O . PHE A 1 103 ? 4.168 1.863 -3.397 1.00 98.88 103 PHE A O 1
ATOM 843 N N . ASN A 1 104 ? 4.936 3.971 -3.322 1.00 98.75 104 ASN A N 1
ATOM 844 C CA . ASN A 1 104 ? 6.257 3.590 -3.827 1.00 98.75 104 ASN A CA 1
ATOM 845 C C . ASN A 1 104 ? 7.187 3.150 -2.683 1.00 98.75 104 ASN A C 1
ATOM 847 O O . ASN A 1 104 ? 6.905 3.358 -1.502 1.00 98.75 104 ASN A O 1
ATOM 851 N N . ALA A 1 105 ? 8.342 2.582 -3.030 1.00 98.50 105 ALA A N 1
ATOM 852 C CA . ALA A 1 105 ? 9.336 2.131 -2.055 1.00 98.50 105 ALA A CA 1
ATOM 853 C C . ALA A 1 105 ? 9.872 3.244 -1.127 1.00 98.50 105 ALA A C 1
ATOM 855 O O . ALA A 1 105 ? 10.332 2.943 -0.025 1.00 98.50 105 ALA A O 1
ATOM 856 N N . ALA A 1 106 ? 9.786 4.521 -1.526 1.00 98.56 106 ALA A N 1
ATOM 857 C CA . ALA A 1 106 ? 10.143 5.660 -0.676 1.00 98.56 106 ALA A CA 1
ATOM 858 C C . ALA A 1 106 ? 9.032 6.077 0.304 1.00 98.56 106 ALA A C 1
ATOM 860 O O . ALA A 1 106 ? 9.235 6.994 1.102 1.00 98.56 106 ALA A O 1
ATOM 861 N N . GLY A 1 107 ? 7.876 5.408 0.267 1.00 98.50 107 GLY A N 1
ATOM 862 C CA . GLY A 1 107 ? 6.711 5.706 1.094 1.00 98.50 107 GLY A CA 1
ATOM 863 C C . GLY A 1 107 ? 5.875 6.887 0.599 1.00 98.50 107 GLY A C 1
ATOM 864 O O . GLY A 1 107 ? 5.003 7.345 1.336 1.00 98.50 107 GLY A O 1
ATOM 865 N N . VAL A 1 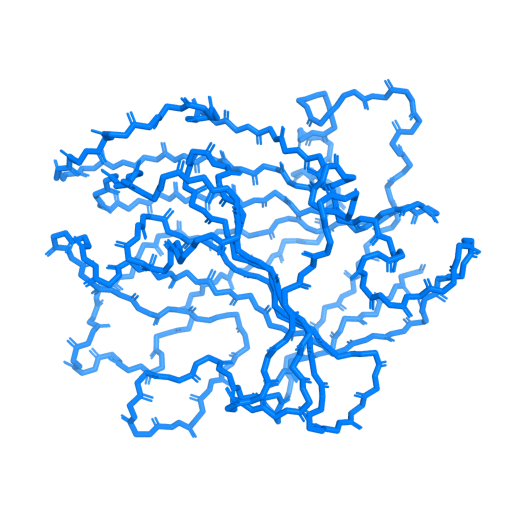108 ? 6.108 7.383 -0.621 1.00 98.62 108 VAL A N 1
ATOM 866 C CA . VAL A 1 108 ? 5.198 8.351 -1.250 1.00 98.62 108 VAL A CA 1
ATOM 867 C C . VAL A 1 108 ? 3.860 7.668 -1.486 1.00 98.62 108 VAL A C 1
ATOM 869 O O . VAL A 1 108 ? 3.841 6.547 -1.991 1.00 98.62 108 VAL A O 1
ATOM 872 N N . CYS A 1 109 ? 2.771 8.333 -1.108 1.00 98.75 109 CYS A N 1
ATOM 873 C CA . CYS A 1 109 ? 1.417 7.803 -1.168 1.00 98.75 109 CYS A CA 1
ATOM 874 C C . CYS A 1 109 ? 0.578 8.526 -2.228 1.00 98.75 109 CYS A C 1
ATOM 876 O O . CYS A 1 109 ? 0.435 9.749 -2.185 1.00 98.75 109 CYS A O 1
ATOM 878 N N . TYR A 1 110 ? -0.046 7.770 -3.128 1.00 98.69 110 TYR A N 1
ATOM 879 C CA . TYR A 1 110 ? -1.213 8.222 -3.882 1.00 98.69 110 TYR A CA 1
ATOM 880 C C . TYR A 1 110 ? -2.446 7.522 -3.319 1.00 98.69 110 TYR A C 1
ATOM 882 O O . TYR A 1 110 ? -2.474 6.299 -3.221 1.00 98.69 110 TYR A O 1
ATOM 890 N N . ALA A 1 111 ? -3.473 8.280 -2.951 1.00 98.62 111 ALA A N 1
ATOM 891 C CA . ALA A 1 111 ? -4.719 7.703 -2.475 1.00 98.62 111 ALA A CA 1
ATOM 892 C C . ALA A 1 111 ? -5.910 8.572 -2.870 1.00 98.62 111 ALA A C 1
ATOM 894 O O . ALA A 1 111 ? -5.852 9.804 -2.765 1.00 98.62 111 ALA A O 1
ATOM 895 N N . ALA A 1 112 ? -6.984 7.930 -3.325 1.00 98.25 112 ALA A N 1
ATOM 896 C CA . ALA A 1 112 ? -8.179 8.611 -3.793 1.00 98.25 112 ALA A CA 1
ATOM 897 C C . ALA A 1 112 ? -9.461 7.813 -3.523 1.00 98.25 112 ALA A C 1
ATOM 899 O O . ALA A 1 112 ? -9.503 6.583 -3.562 1.00 98.25 112 ALA A O 1
ATOM 900 N N . HIS A 1 113 ? -10.550 8.544 -3.308 1.00 97.62 113 HIS A N 1
ATOM 901 C CA . HIS A 1 113 ? -11.905 8.021 -3.378 1.00 97.62 113 HIS A CA 1
ATOM 902 C C . HIS A 1 113 ? -12.365 8.000 -4.829 1.00 97.62 113 HIS A C 1
ATOM 904 O O . HIS A 1 113 ? -12.374 9.030 -5.500 1.00 97.62 113 HIS A O 1
ATOM 910 N N . HIS A 1 114 ? -12.824 6.845 -5.289 1.00 97.44 114 HIS A N 1
ATOM 911 C CA . HIS A 1 114 ? -13.371 6.666 -6.620 1.00 97.44 114 HIS A CA 1
ATOM 912 C C . HIS A 1 114 ? -14.881 6.461 -6.553 1.00 97.44 114 HIS A C 1
ATOM 914 O O . HIS A 1 114 ? -15.349 5.512 -5.923 1.00 97.44 114 HIS A O 1
ATOM 920 N N . ALA A 1 115 ? -15.655 7.307 -7.236 1.00 92.94 115 ALA A N 1
ATOM 921 C CA . ALA A 1 115 ? -17.070 7.027 -7.510 1.00 92.94 115 ALA A CA 1
ATOM 922 C C . ALA A 1 115 ? -17.210 6.003 -8.654 1.00 92.94 115 ALA A C 1
ATOM 924 O O . ALA A 1 115 ? -18.087 5.131 -8.632 1.00 92.94 115 ALA A O 1
ATOM 925 N N . SER A 1 116 ? -16.282 6.090 -9.610 1.00 89.19 116 SER A N 1
ATOM 926 C CA . SER A 1 116 ? -16.048 5.183 -10.731 1.00 89.19 116 SER A CA 1
ATOM 927 C C . SER A 1 116 ? -14.552 5.213 -11.104 1.00 89.19 116 SER A C 1
ATOM 929 O O . SER A 1 116 ? -13.824 6.079 -10.611 1.00 89.19 116 SER A O 1
ATOM 931 N N . PRO A 1 117 ? -14.060 4.328 -11.994 1.00 84.50 117 PRO A N 1
ATOM 932 C CA . PRO A 1 117 ? -12.661 4.363 -12.430 1.00 84.50 117 PRO A CA 1
ATOM 933 C C . PRO A 1 117 ? -12.190 5.711 -12.994 1.00 84.50 117 PRO A C 1
ATOM 935 O O . PRO A 1 117 ? -11.019 6.042 -12.865 1.00 84.50 117 PRO A O 1
ATOM 938 N N . SER A 1 118 ? -13.089 6.500 -13.590 1.00 87.25 118 SER A N 1
ATOM 939 C CA . SER A 1 118 ? -12.778 7.808 -14.183 1.00 87.25 118 SER A CA 1
ATOM 940 C C . SER A 1 118 ? -13.052 9.003 -13.266 1.00 87.25 118 SER A C 1
ATOM 942 O O . SER A 1 118 ? -12.737 10.130 -13.635 1.00 87.25 118 SER A O 1
ATOM 944 N N . GLU A 1 119 ? -13.661 8.791 -12.099 1.00 92.00 119 GLU A N 1
ATOM 945 C CA . GLU A 1 119 ? -14.057 9.856 -11.174 1.00 92.00 119 GLU A CA 1
ATOM 946 C C . GLU A 1 119 ? -13.373 9.647 -9.828 1.00 92.00 119 GLU A C 1
ATOM 948 O O . GLU A 1 119 ? -13.821 8.822 -9.029 1.00 92.00 119 GLU A O 1
ATOM 953 N N . ALA A 1 120 ? -12.293 10.396 -9.596 1.00 95.75 120 ALA A N 1
ATOM 954 C CA . ALA A 1 120 ? -11.446 10.284 -8.417 1.00 95.75 120 ALA A CA 1
ATOM 955 C C . ALA A 1 120 ? -11.348 11.616 -7.659 1.00 95.75 120 ALA A C 1
ATOM 957 O O . ALA A 1 120 ? -11.216 12.681 -8.266 1.00 95.75 120 ALA A O 1
ATOM 958 N N . VAL A 1 121 ? -11.363 11.542 -6.331 1.00 97.69 121 VAL A N 1
ATOM 959 C CA . VAL A 1 121 ? -11.091 12.656 -5.417 1.00 97.69 121 VAL A CA 1
ATOM 960 C C . VAL A 1 121 ? -9.967 12.226 -4.486 1.00 97.69 121 VAL A C 1
ATOM 962 O O . VAL A 1 121 ? -10.120 11.249 -3.760 1.00 97.69 121 VAL A O 1
ATOM 965 N N . LEU A 1 122 ? -8.837 12.934 -4.523 1.00 98.19 122 LEU A N 1
ATOM 966 C CA . LEU A 1 122 ? -7.698 12.657 -3.645 1.00 98.19 122 LEU A CA 1
ATOM 967 C C . LEU A 1 122 ? -8.091 12.756 -2.169 1.00 98.19 122 LEU A C 1
ATOM 969 O O . LEU A 1 122 ? -8.955 13.559 -1.808 1.00 98.19 122 LEU A O 1
ATOM 973 N N . LEU A 1 123 ? -7.392 11.993 -1.327 1.00 98.19 123 LEU A N 1
ATOM 974 C CA . LEU A 1 123 ? -7.426 12.228 0.113 1.00 98.19 123 LEU A CA 1
ATOM 975 C C . LEU A 1 123 ? -6.980 13.661 0.437 1.00 98.19 123 LEU A C 1
ATOM 977 O O . LEU A 1 123 ? -6.170 14.276 -0.263 1.00 98.19 123 LEU A O 1
ATOM 981 N N . SER A 1 124 ? -7.517 14.199 1.524 1.00 97.69 124 SER A N 1
ATOM 982 C CA . SER A 1 124 ? -7.078 15.475 2.076 1.00 97.69 124 SER A CA 1
ATOM 983 C C . SER A 1 124 ? -5.653 15.384 2.634 1.00 97.69 124 SER A C 1
ATOM 985 O O . SER A 1 124 ? -5.127 14.308 2.923 1.00 97.69 124 SER A O 1
ATOM 987 N N . ALA A 1 125 ? -5.016 16.540 2.837 1.00 97.25 125 ALA A N 1
ATOM 988 C CA . ALA A 1 125 ? -3.684 16.596 3.440 1.00 97.25 125 ALA A CA 1
ATOM 989 C C . ALA A 1 125 ? -3.651 15.994 4.860 1.00 97.25 125 ALA A C 1
ATOM 991 O O . ALA A 1 125 ? -2.656 15.383 5.242 1.00 97.25 125 ALA A O 1
ATOM 992 N N . GLU A 1 126 ? -4.735 16.143 5.628 1.00 97.81 126 GLU A N 1
ATOM 993 C CA . GLU A 1 126 ? -4.867 15.564 6.971 1.00 97.81 126 GLU A CA 1
ATOM 994 C C . GLU A 1 126 ? -4.958 14.035 6.915 1.00 97.81 126 GLU A C 1
ATOM 996 O O . GLU A 1 126 ? -4.299 13.345 7.691 1.00 97.81 126 GLU A O 1
ATOM 1001 N N . GLU A 1 127 ? -5.705 13.496 5.950 1.00 98.31 127 GLU A N 1
ATOM 1002 C CA . GLU A 1 127 ? -5.796 12.053 5.732 1.00 98.31 127 GLU A CA 1
ATOM 1003 C C . GLU A 1 127 ? -4.451 11.465 5.294 1.00 98.31 127 GLU A C 1
ATOM 1005 O O . GLU A 1 127 ? -3.999 10.493 5.899 1.00 98.31 127 GLU A O 1
ATOM 1010 N N . PHE A 1 128 ? -3.749 12.084 4.335 1.00 98.38 128 PHE A N 1
ATOM 1011 C CA . PHE A 1 128 ? -2.390 11.659 3.964 1.00 98.38 128 PHE A CA 1
ATOM 1012 C C . PHE A 1 128 ? -1.424 11.685 5.155 1.00 98.38 128 PHE A C 1
ATOM 1014 O O . PHE A 1 128 ? -0.643 10.748 5.342 1.00 98.38 128 PHE A O 1
ATOM 1021 N N . ALA A 1 129 ? -1.486 12.732 5.984 1.00 98.06 129 ALA A N 1
ATOM 1022 C CA . ALA A 1 129 ? -0.650 12.857 7.176 1.00 98.06 129 ALA A CA 1
ATOM 1023 C C . ALA A 1 129 ? -0.972 11.799 8.246 1.00 98.06 129 ALA A C 1
ATOM 1025 O O . ALA A 1 129 ? -0.086 11.423 9.012 1.00 98.06 129 ALA A O 1
ATOM 1026 N N . SER A 1 130 ? -2.213 11.305 8.292 1.00 98.38 130 SER A N 1
ATOM 1027 C CA . SER A 1 130 ? -2.638 10.264 9.236 1.00 98.38 130 SER A CA 1
ATOM 1028 C C . SER A 1 130 ? -2.176 8.850 8.860 1.00 98.38 130 SER A C 1
ATOM 1030 O O . SER A 1 130 ? -2.155 7.970 9.718 1.00 98.38 130 SER A O 1
ATOM 1032 N N . ILE A 1 131 ? -1.778 8.622 7.602 1.00 98.81 131 ILE A N 1
ATOM 1033 C CA . ILE A 1 131 ? -1.253 7.331 7.143 1.00 98.81 131 ILE A CA 1
ATOM 1034 C C . ILE A 1 131 ? 0.226 7.229 7.531 1.00 98.81 131 ILE A C 1
ATOM 1036 O O . ILE A 1 131 ? 1.118 7.786 6.873 1.00 98.81 131 ILE A O 1
ATOM 1040 N N . GLU A 1 132 ? 0.496 6.493 8.607 1.00 98.75 132 GLU A N 1
ATOM 1041 C CA . GLU A 1 132 ? 1.859 6.246 9.069 1.00 98.75 132 GLU A CA 1
ATOM 1042 C C . GLU A 1 132 ? 2.569 5.232 8.172 1.00 98.75 132 GLU A C 1
ATOM 1044 O O . GLU A 1 132 ? 1.983 4.251 7.706 1.00 98.75 132 GLU A O 1
ATOM 1049 N N . ARG A 1 133 ? 3.866 5.461 7.949 1.00 98.69 133 ARG A N 1
ATOM 1050 C CA . ARG A 1 133 ? 4.703 4.682 7.036 1.00 98.69 133 ARG A CA 1
ATOM 1051 C C . ARG A 1 133 ? 6.069 4.419 7.655 1.00 98.69 133 ARG A C 1
ATOM 1053 O O . ARG A 1 133 ? 6.659 5.296 8.283 1.00 98.69 133 ARG A O 1
ATOM 1060 N N . TRP A 1 134 ? 6.590 3.219 7.443 1.00 98.75 134 TRP A N 1
ATOM 1061 C CA . TRP A 1 134 ? 7.956 2.837 7.791 1.00 98.75 134 TRP A CA 1
ATOM 1062 C C . TRP A 1 134 ? 8.501 1.860 6.751 1.00 98.75 134 TRP A C 1
ATOM 1064 O O . TRP A 1 134 ? 7.789 0.951 6.351 1.00 98.75 134 TRP A O 1
ATOM 1074 N N . GLY A 1 135 ? 9.750 2.003 6.311 1.00 98.38 135 GLY A N 1
ATOM 1075 C CA . GLY A 1 135 ? 10.330 1.093 5.323 1.00 98.38 135 GLY A CA 1
ATOM 1076 C C . GLY A 1 135 ? 11.802 1.367 5.045 1.00 98.38 135 GLY A C 1
ATOM 1077 O O . GLY A 1 135 ? 12.340 2.388 5.476 1.00 98.38 135 GLY A O 1
ATOM 1078 N N . ASP A 1 136 ? 12.445 0.463 4.306 1.00 98.38 136 ASP A N 1
ATOM 1079 C CA . ASP A 1 136 ? 13.903 0.475 4.098 1.00 98.38 136 ASP A CA 1
ATOM 1080 C C . ASP A 1 136 ? 14.385 1.715 3.319 1.00 98.38 136 ASP A C 1
ATOM 1082 O O . ASP A 1 136 ? 15.485 2.223 3.551 1.00 98.38 136 ASP A O 1
ATOM 1086 N N . HIS A 1 137 ? 13.545 2.219 2.409 1.00 98.06 137 HIS A N 1
ATOM 1087 C CA . HIS A 1 137 ? 13.834 3.374 1.556 1.00 98.06 137 HIS A CA 1
ATOM 1088 C C . HIS A 1 137 ? 13.000 4.612 1.898 1.00 98.06 137 HIS A C 1
ATOM 1090 O O . HIS A 1 137 ? 12.966 5.547 1.101 1.00 98.06 137 HIS A O 1
ATOM 1096 N N . LEU A 1 138 ? 12.347 4.653 3.066 1.00 98.19 138 LEU A N 1
ATOM 1097 C CA . LEU A 1 138 ? 11.475 5.766 3.448 1.00 98.19 138 LEU A CA 1
ATOM 1098 C C . LEU A 1 138 ? 12.189 7.125 3.283 1.00 98.19 138 LEU A C 1
ATOM 1100 O O . LEU A 1 138 ? 13.262 7.343 3.847 1.00 98.19 138 LEU A O 1
ATOM 1104 N N . GLY A 1 139 ? 11.598 8.024 2.491 1.00 97.44 139 GLY A N 1
ATOM 1105 C CA . GLY A 1 139 ? 12.142 9.355 2.191 1.00 97.44 139 GLY A CA 1
ATOM 1106 C C . GLY A 1 139 ? 13.326 9.389 1.210 1.00 97.44 139 GLY A C 1
ATOM 1107 O O . GLY A 1 139 ? 13.870 10.461 0.948 1.00 97.44 139 GLY A O 1
ATOM 1108 N N . GLN A 1 140 ? 13.751 8.255 0.645 1.00 97.69 140 GLN A N 1
ATOM 1109 C CA . GLN A 1 140 ? 14.820 8.201 -0.360 1.00 97.69 140 GLN A CA 1
ATOM 1110 C C . GLN A 1 140 ? 14.255 8.442 -1.765 1.00 97.69 140 GLN A C 1
ATOM 1112 O O . GLN A 1 140 ? 13.998 7.506 -2.525 1.00 97.69 140 GLN A O 1
ATOM 1117 N N . HIS A 1 141 ? 14.061 9.711 -2.113 1.00 95.88 141 HIS A N 1
ATOM 1118 C CA . HIS A 1 141 ? 13.607 10.129 -3.441 1.00 95.88 141 HIS A CA 1
ATOM 1119 C C . HIS A 1 141 ? 14.736 10.088 -4.480 1.00 95.88 141 HIS A C 1
ATOM 1121 O O . HIS A 1 141 ? 15.911 10.267 -4.151 1.00 95.88 141 HIS A O 1
ATOM 1127 N N . GLY A 1 142 ? 14.373 9.917 -5.751 1.00 96.38 142 GLY A N 1
ATOM 1128 C CA . GLY A 1 142 ? 15.308 10.043 -6.871 1.00 96.38 142 GLY A CA 1
ATOM 1129 C C . GLY A 1 142 ? 16.122 8.782 -7.172 1.00 96.38 142 GLY A C 1
ATOM 1130 O O . GLY A 1 142 ? 17.106 8.861 -7.906 1.00 96.38 142 GLY A O 1
ATOM 1131 N N . LEU A 1 143 ? 15.761 7.626 -6.604 1.00 96.12 143 LEU A N 1
ATOM 1132 C CA . LEU A 1 143 ? 16.423 6.369 -6.940 1.00 96.12 143 LEU A CA 1
ATOM 1133 C C . LEU A 1 143 ? 15.868 5.834 -8.258 1.00 96.12 143 LEU A C 1
ATOM 1135 O O . LEU A 1 143 ? 14.658 5.775 -8.449 1.00 96.12 143 LEU A O 1
ATOM 1139 N N . GLU A 1 144 ? 16.764 5.408 -9.138 1.00 97.06 144 GLU A N 1
ATOM 1140 C CA . GLU A 1 144 ? 16.454 4.636 -10.338 1.00 97.06 144 GLU A CA 1
ATOM 1141 C C . GLU A 1 144 ? 17.638 3.698 -10.584 1.00 97.06 144 GLU A C 1
ATOM 1143 O O . GLU A 1 144 ? 18.735 4.122 -10.954 1.00 97.06 144 GLU A O 1
ATOM 1148 N N . ARG A 1 145 ? 17.467 2.425 -10.229 1.00 96.56 145 ARG A N 1
ATOM 1149 C CA . ARG A 1 145 ? 18.523 1.409 -10.273 1.00 96.56 145 ARG A CA 1
ATOM 1150 C C . ARG A 1 145 ? 17.965 0.136 -10.880 1.00 96.56 145 ARG A C 1
ATOM 1152 O O . ARG A 1 145 ? 16.887 -0.296 -10.489 1.00 96.56 145 ARG A O 1
ATOM 1159 N N . THR A 1 146 ? 18.727 -0.471 -11.780 1.00 96.94 146 THR A N 1
ATOM 1160 C CA . THR A 1 146 ? 18.416 -1.774 -12.379 1.00 96.94 146 THR A CA 1
ATOM 1161 C C . THR A 1 146 ? 19.186 -2.881 -11.670 1.00 96.94 146 THR A C 1
ATOM 1163 O O . THR A 1 146 ? 20.320 -2.666 -11.233 1.00 96.94 146 THR A O 1
ATOM 1166 N N . GLY A 1 147 ? 18.590 -4.069 -11.596 1.00 95.62 147 GLY A N 1
ATOM 1167 C CA . GLY A 1 147 ? 19.191 -5.255 -10.987 1.00 95.62 147 GLY A CA 1
ATOM 1168 C C . GLY A 1 147 ? 18.535 -5.653 -9.661 1.00 95.62 147 GLY A C 1
ATOM 1169 O O . GLY A 1 147 ? 17.563 -5.014 -9.243 1.00 95.62 147 GLY A O 1
ATOM 1170 N N . PRO A 1 148 ? 19.072 -6.681 -8.975 1.00 97.44 148 PRO A N 1
ATOM 1171 C CA . PRO A 1 148 ? 18.419 -7.261 -7.812 1.00 97.44 148 PRO A CA 1
ATOM 1172 C C . PRO A 1 148 ? 18.189 -6.238 -6.701 1.00 97.44 148 PRO A C 1
ATOM 1174 O O . PRO A 1 148 ? 19.125 -5.595 -6.218 1.00 97.44 148 PRO A O 1
ATOM 1177 N N . ALA A 1 149 ? 16.939 -6.129 -6.267 1.00 97.00 149 ALA A N 1
ATOM 1178 C CA . ALA A 1 149 ? 16.513 -5.241 -5.201 1.00 97.00 149 ALA A CA 1
ATOM 1179 C C . ALA A 1 149 ? 15.541 -5.966 -4.266 1.00 97.00 149 ALA A C 1
ATOM 1181 O O . ALA A 1 149 ? 14.661 -6.722 -4.689 1.00 97.00 149 ALA A O 1
ATOM 1182 N N . ALA A 1 150 ? 15.694 -5.721 -2.969 1.00 98.06 150 ALA A N 1
ATOM 1183 C CA . ALA A 1 150 ? 14.748 -6.160 -1.960 1.00 98.06 150 ALA A CA 1
ATOM 1184 C C . ALA A 1 150 ? 14.449 -4.996 -1.023 1.00 98.06 150 ALA A C 1
ATOM 1186 O O . ALA A 1 150 ? 15.363 -4.267 -0.641 1.00 98.06 150 ALA A O 1
ATOM 1187 N N . TRP A 1 151 ? 13.179 -4.827 -0.681 1.00 98.62 151 TRP A N 1
ATOM 1188 C CA . TRP A 1 151 ? 12.723 -3.759 0.196 1.00 98.62 151 TRP A CA 1
ATOM 1189 C C . TRP A 1 151 ? 11.432 -4.151 0.905 1.00 98.62 151 TRP A C 1
ATOM 1191 O O . TRP A 1 151 ? 10.692 -5.036 0.461 1.00 98.62 151 TRP A O 1
ATOM 1201 N N . GLN A 1 152 ? 11.156 -3.473 2.011 1.00 98.81 152 GLN A N 1
ATOM 1202 C CA . GLN A 1 152 ? 9.886 -3.559 2.712 1.00 98.81 152 GLN A CA 1
ATOM 1203 C C . GLN A 1 152 ? 9.288 -2.184 2.995 1.00 98.81 152 GLN A C 1
ATOM 1205 O O . GLN A 1 152 ? 10.003 -1.189 3.145 1.00 98.81 152 GLN A O 1
ATOM 1210 N N . LEU A 1 153 ? 7.965 -2.170 3.123 1.00 98.94 153 LEU A N 1
ATOM 1211 C CA . LEU A 1 153 ? 7.189 -1.017 3.550 1.00 98.94 153 LEU A CA 1
ATOM 1212 C C . LEU A 1 153 ? 6.040 -1.491 4.438 1.00 98.94 153 LEU A C 1
ATOM 1214 O O . LEU A 1 153 ? 5.220 -2.306 4.025 1.00 98.94 153 LEU A O 1
ATOM 1218 N N . THR A 1 154 ? 5.978 -0.959 5.648 1.00 98.94 154 THR A N 1
ATOM 1219 C CA . THR A 1 154 ? 4.867 -1.101 6.582 1.00 98.94 154 THR A CA 1
ATOM 1220 C C . THR A 1 154 ? 4.053 0.180 6.588 1.00 98.94 154 THR A C 1
ATOM 1222 O O . THR A 1 154 ? 4.605 1.267 6.765 1.00 98.94 154 THR A O 1
ATOM 1225 N N . VAL A 1 155 ? 2.740 0.044 6.443 1.00 98.94 155 VAL A N 1
ATOM 1226 C CA . VAL A 1 155 ? 1.782 1.146 6.533 1.00 98.94 155 VAL A CA 1
ATOM 1227 C C . VAL A 1 155 ? 0.749 0.866 7.615 1.00 98.94 155 VAL A C 1
ATOM 1229 O O . VAL A 1 155 ? 0.345 -0.283 7.809 1.00 98.94 155 VAL A O 1
ATOM 1232 N N . ALA A 1 156 ? 0.323 1.919 8.308 1.00 98.88 156 ALA A N 1
ATOM 1233 C CA . ALA A 1 156 ? -0.903 1.922 9.094 1.00 98.88 156 ALA A CA 1
ATOM 1234 C C . ALA A 1 156 ? -1.905 2.841 8.406 1.00 98.88 156 ALA A C 1
ATOM 1236 O O . ALA A 1 156 ? -1.660 4.039 8.272 1.00 98.88 156 ALA A O 1
ATOM 1237 N N . ILE A 1 157 ? -3.010 2.261 7.952 1.00 98.81 157 ILE A N 1
ATOM 1238 C CA . ILE A 1 157 ? -4.091 2.960 7.266 1.00 98.81 157 ILE A CA 1
ATOM 1239 C C . ILE A 1 157 ? -5.241 3.091 8.271 1.00 98.81 157 ILE A C 1
ATOM 1241 O O . ILE A 1 157 ? -5.878 2.079 8.584 1.00 98.81 157 ILE A O 1
ATOM 1245 N N . PRO A 1 158 ? -5.507 4.293 8.814 1.00 98.50 158 PRO A N 1
ATOM 1246 C CA . PRO A 1 158 ? -6.595 4.477 9.765 1.00 98.50 158 PRO A CA 1
ATOM 1247 C C . PRO A 1 158 ? -7.942 4.115 9.142 1.00 98.50 158 PRO A C 1
ATOM 1249 O O . PRO A 1 158 ? -8.211 4.466 7.988 1.00 98.50 158 PRO A O 1
ATOM 1252 N N . TRP A 1 159 ? -8.834 3.493 9.914 1.00 98.38 159 TRP A N 1
ATOM 1253 C CA . TRP A 1 159 ? -10.172 3.122 9.429 1.00 98.38 159 TRP A CA 1
ATOM 1254 C C . TRP A 1 159 ? -10.973 4.321 8.901 1.00 98.38 159 TRP A C 1
ATOM 1256 O O . TRP A 1 159 ? -11.777 4.186 7.977 1.00 98.38 159 TRP A O 1
ATOM 1266 N N . THR A 1 160 ? -10.713 5.515 9.432 1.00 98.19 160 THR A N 1
ATOM 1267 C CA . THR A 1 160 ? -11.322 6.768 8.972 1.00 98.19 160 THR A CA 1
ATOM 1268 C C . THR A 1 160 ? -10.942 7.122 7.537 1.00 98.19 160 THR A C 1
ATOM 1270 O O . THR A 1 160 ? -11.825 7.472 6.758 1.00 98.19 160 THR A O 1
ATOM 1273 N N . THR A 1 161 ? -9.680 6.927 7.141 1.00 98.19 161 THR A N 1
ATOM 1274 C CA . THR A 1 161 ? -9.226 7.133 5.747 1.00 98.19 161 THR A CA 1
ATOM 1275 C C . THR A 1 161 ? -9.838 6.118 4.775 1.00 98.19 161 THR A C 1
ATOM 1277 O O . THR A 1 161 ? -9.985 6.381 3.586 1.00 98.19 161 THR A O 1
ATOM 1280 N N . MET A 1 162 ? -10.277 4.962 5.285 1.00 97.81 162 MET A N 1
ATOM 1281 C CA . MET A 1 162 ? -11.037 3.952 4.536 1.00 97.81 162 MET A CA 1
ATOM 1282 C C . MET A 1 162 ? -12.547 4.260 4.484 1.00 97.81 162 MET A C 1
ATOM 1284 O O . MET A 1 162 ? -13.336 3.477 3.945 1.00 97.81 162 MET A O 1
ATOM 1288 N N . GLY A 1 163 ? -12.972 5.398 5.041 1.00 96.00 163 GLY A N 1
ATOM 1289 C CA . GLY A 1 163 ? -14.355 5.862 5.055 1.00 96.00 163 GLY A CA 1
ATOM 1290 C C . GLY A 1 163 ? -15.219 5.271 6.171 1.00 96.00 163 GLY A C 1
ATOM 1291 O O . GLY A 1 163 ? -16.446 5.331 6.072 1.00 96.00 163 GLY A O 1
ATOM 1292 N N . TYR A 1 164 ? -14.644 4.670 7.212 1.00 97.44 164 TYR A N 1
ATOM 1293 C CA . TYR A 1 164 ? -15.402 4.263 8.401 1.00 97.44 164 TYR A CA 1
ATOM 1294 C C . TYR A 1 164 ? -15.481 5.401 9.423 1.00 97.44 164 TYR A C 1
ATOM 1296 O O . TYR A 1 164 ? -14.627 6.282 9.466 1.00 97.44 164 TYR A O 1
ATOM 1304 N N . ALA A 1 165 ? -16.518 5.401 10.260 1.00 95.88 165 ALA A N 1
ATOM 1305 C CA . ALA A 1 165 ? -16.560 6.321 11.391 1.00 95.88 165 ALA A CA 1
ATOM 1306 C C . ALA A 1 165 ? -15.475 5.949 12.417 1.00 95.88 165 ALA A C 1
ATOM 1308 O O . ALA A 1 165 ? -15.130 4.777 12.567 1.00 95.88 165 ALA A O 1
ATOM 1309 N N . ALA A 1 166 ? -14.959 6.937 13.151 1.00 92.06 166 ALA A N 1
ATOM 1310 C CA . ALA A 1 166 ? -13.993 6.687 14.219 1.00 92.06 166 ALA A CA 1
ATOM 1311 C C . ALA A 1 166 ? -14.551 5.676 15.241 1.00 92.06 166 ALA A C 1
ATOM 1313 O O . ALA A 1 166 ? -15.696 5.798 15.684 1.00 92.06 166 ALA A O 1
ATOM 1314 N N . GLY A 1 167 ? -13.748 4.667 15.591 1.00 89.31 167 GLY A N 1
ATOM 1315 C CA 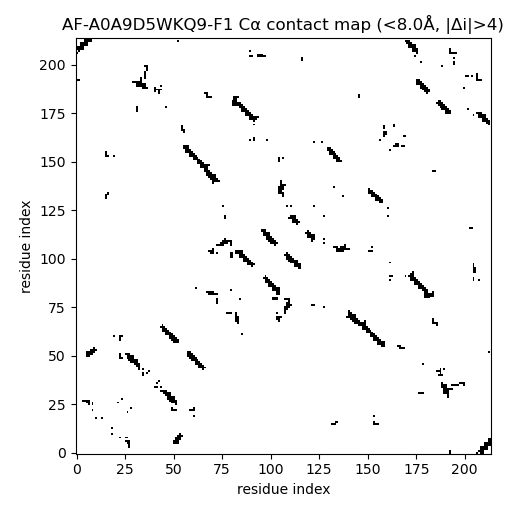. GLY A 1 167 ? -14.141 3.576 16.489 1.00 89.31 167 GLY A CA 1
ATOM 1316 C C . GLY A 1 167 ? -15.083 2.528 15.879 1.00 89.31 167 GLY A C 1
ATOM 1317 O O . GLY A 1 167 ? -15.506 1.616 16.589 1.00 89.31 167 GLY A O 1
ATOM 1318 N N . GLN A 1 168 ? -15.424 2.628 14.589 1.00 94.38 168 GLN A N 1
ATOM 1319 C CA . GLN A 1 168 ? -16.245 1.636 13.899 1.00 94.38 168 GLN A CA 1
ATOM 1320 C C . GLN A 1 168 ? -15.378 0.692 13.063 1.00 94.38 168 GLN A C 1
ATOM 1322 O O . GLN A 1 168 ? -14.761 1.098 12.082 1.00 94.38 168 GLN A O 1
ATOM 1327 N N . LEU A 1 169 ? -15.417 -0.594 13.412 1.00 96.44 169 LEU A N 1
ATOM 1328 C CA . LEU A 1 169 ? -14.766 -1.658 12.654 1.00 96.44 169 LEU A CA 1
ATOM 1329 C C . LEU A 1 169 ? -15.775 -2.356 11.732 1.00 96.44 169 LEU A C 1
ATOM 1331 O O . LEU A 1 169 ? -16.869 -2.713 12.189 1.00 96.44 169 LEU A O 1
ATOM 1335 N N . PRO A 1 170 ? -15.446 -2.584 10.450 1.00 96.75 170 PRO A N 1
ATOM 1336 C CA . PRO A 1 170 ? -16.250 -3.455 9.606 1.00 96.75 170 PRO A CA 1
ATOM 1337 C C . PRO A 1 170 ? -16.134 -4.909 10.073 1.00 96.75 170 PRO A C 1
ATOM 1339 O O . PRO A 1 170 ? -15.088 -5.342 10.543 1.00 96.75 170 PRO A O 1
ATOM 1342 N N . ARG A 1 171 ? -17.183 -5.709 9.871 1.00 96.69 171 ARG A N 1
ATOM 1343 C CA . ARG A 1 171 ? -17.060 -7.174 9.982 1.00 96.69 171 ARG A CA 1
ATOM 1344 C C . ARG A 1 171 ? -16.256 -7.746 8.814 1.00 96.69 171 ARG A C 1
ATOM 1346 O O . ARG A 1 171 ? -15.460 -8.666 8.976 1.00 96.69 171 ARG A O 1
ATOM 1353 N N . GLU A 1 172 ? -16.514 -7.219 7.627 1.00 97.88 172 GLU A N 1
ATOM 1354 C CA . GLU A 1 172 ? -15.853 -7.588 6.387 1.00 97.88 172 GLU A CA 1
ATOM 1355 C C . GLU A 1 172 ? -15.834 -6.389 5.442 1.00 97.88 172 GLU A C 1
ATOM 1357 O O . GLU A 1 172 ? -16.650 -5.475 5.568 1.00 97.88 172 GLU A O 1
ATOM 1362 N N . PHE A 1 173 ? -14.911 -6.412 4.493 1.00 98.50 173 PHE A N 1
ATOM 1363 C CA . PHE A 1 173 ? -14.843 -5.478 3.378 1.00 98.50 173 PHE A CA 1
ATOM 1364 C C . PHE A 1 173 ? -14.241 -6.183 2.163 1.00 98.50 173 PHE A C 1
ATOM 1366 O O . PHE A 1 173 ? -13.739 -7.306 2.253 1.00 98.50 173 PHE A O 1
ATOM 1373 N N . TYR A 1 174 ? -14.297 -5.545 1.002 1.00 98.62 174 TYR A N 1
ATOM 1374 C CA . TYR A 1 174 ? -13.800 -6.128 -0.241 1.00 98.62 174 TYR A CA 1
ATOM 1375 C C . TYR A 1 174 ? -12.507 -5.456 -0.635 1.00 98.62 174 TYR A C 1
ATOM 1377 O O . TYR A 1 174 ? -12.443 -4.235 -0.592 1.00 98.62 174 TYR A O 1
ATOM 1385 N N . ALA A 1 175 ? -11.486 -6.214 -1.013 1.00 98.69 175 ALA A N 1
ATOM 1386 C CA . ALA A 1 175 ? -10.195 -5.627 -1.330 1.00 98.69 175 ALA A CA 1
ATOM 1387 C C . ALA A 1 175 ? -9.380 -6.422 -2.343 1.00 98.69 175 ALA A C 1
ATOM 1389 O O . ALA A 1 175 ? -9.658 -7.588 -2.636 1.00 98.69 175 ALA A O 1
ATOM 1390 N N . ASN A 1 176 ? -8.342 -5.776 -2.854 1.00 98.88 176 ASN A N 1
ATOM 1391 C CA . ASN A 1 176 ? -7.255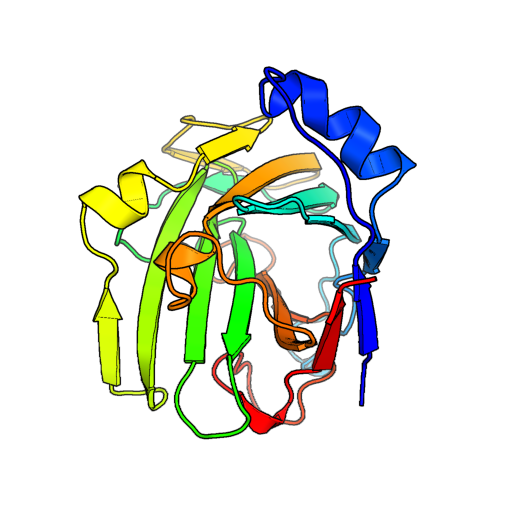 -6.428 -3.556 1.00 98.88 176 ASN A CA 1
ATOM 1392 C C . ASN A 1 176 ? -5.921 -5.750 -3.218 1.00 98.88 176 ASN A C 1
ATOM 1394 O O . ASN A 1 176 ? -5.890 -4.637 -2.692 1.00 98.88 176 ASN A O 1
ATOM 1398 N N . LEU A 1 177 ? -4.834 -6.455 -3.503 1.00 98.94 177 LEU A N 1
ATOM 1399 C CA . LEU A 1 177 ? -3.465 -6.009 -3.282 1.00 98.94 177 LEU A CA 1
ATOM 1400 C C . LEU A 1 177 ? -2.703 -6.138 -4.594 1.00 98.94 177 LEU A C 1
ATOM 1402 O O . LEU A 1 177 ? -2.869 -7.151 -5.283 1.00 98.94 177 LEU A O 1
ATOM 1406 N N . TYR A 1 178 ? -1.861 -5.157 -4.908 1.00 98.88 178 TYR A N 1
ATOM 1407 C CA . TYR A 1 178 ? -1.145 -5.105 -6.179 1.00 98.88 178 TYR A CA 1
ATOM 1408 C C . TYR A 1 178 ? 0.344 -4.815 -6.026 1.00 98.88 178 TYR A C 1
ATOM 1410 O O . TYR A 1 178 ? 0.806 -4.278 -5.017 1.00 98.88 178 TYR A O 1
ATOM 1418 N N . LYS A 1 179 ? 1.094 -5.190 -7.063 1.00 98.81 179 LYS A N 1
ATOM 1419 C CA . LYS A 1 179 ? 2.484 -4.794 -7.292 1.00 98.81 179 LYS A CA 1
ATOM 1420 C C . LYS A 1 179 ? 2.620 -4.348 -8.745 1.00 98.81 179 LYS A C 1
ATOM 1422 O O . LYS A 1 179 ? 2.305 -5.131 -9.646 1.00 98.81 179 LYS A O 1
ATOM 1427 N N . CYS A 1 180 ? 3.162 -3.153 -8.956 1.00 98.62 180 CYS A N 1
ATOM 1428 C CA . CYS A 1 180 ? 3.446 -2.612 -10.285 1.00 98.62 180 CYS A CA 1
ATOM 1429 C C . CYS A 1 180 ? 4.737 -1.787 -10.335 1.00 98.62 180 CYS A C 1
ATOM 1431 O O . CYS A 1 180 ? 5.407 -1.576 -9.317 1.00 98.62 180 CYS A O 1
ATOM 1433 N N . GLY A 1 181 ? 5.111 -1.382 -11.542 1.00 97.94 181 GLY A N 1
ATOM 1434 C CA . GLY A 1 181 ? 6.268 -0.541 -11.801 1.00 97.94 181 GLY A CA 1
ATOM 1435 C C . GLY A 1 181 ? 6.363 -0.214 -13.277 1.00 97.94 181 GLY A C 1
ATOM 1436 O O . GLY A 1 181 ? 7.202 -0.760 -13.984 1.00 97.94 181 GLY A O 1
ATOM 1437 N N . ASP A 1 182 ? 5.475 0.650 -13.756 1.00 97.88 182 ASP A N 1
ATOM 1438 C CA . ASP A 1 182 ? 5.251 0.849 -15.194 1.00 97.88 182 ASP A CA 1
ATOM 1439 C C . ASP A 1 182 ? 6.495 1.358 -15.926 1.00 97.88 182 ASP A C 1
ATOM 1441 O O . ASP A 1 182 ? 6.686 1.076 -17.109 1.00 97.88 182 ASP A O 1
ATOM 1445 N N . LYS A 1 183 ? 7.346 2.111 -15.217 1.00 97.88 183 LYS A N 1
ATOM 1446 C CA . LYS A 1 183 ? 8.593 2.679 -15.740 1.00 97.88 183 LYS A CA 1
ATOM 1447 C C . LYS A 1 183 ? 9.845 2.083 -15.097 1.00 97.88 183 LYS A C 1
ATOM 1449 O O . LYS A 1 183 ? 10.918 2.674 -15.215 1.00 97.88 183 LYS A O 1
ATOM 1454 N N . THR A 1 184 ? 9.752 0.932 -14.426 1.00 97.50 184 THR A N 1
ATOM 1455 C CA . THR A 1 184 ? 10.962 0.167 -14.081 1.00 97.50 184 THR A CA 1
ATOM 1456 C C . THR A 1 184 ? 11.559 -0.465 -15.344 1.00 97.50 184 THR A C 1
ATOM 1458 O O . THR A 1 184 ? 10.920 -0.504 -16.396 1.00 97.50 184 THR A O 1
ATOM 1461 N N . ALA A 1 185 ? 12.799 -0.960 -15.275 1.00 97.06 185 ALA A N 1
ATOM 1462 C CA . ALA A 1 185 ? 13.422 -1.616 -16.430 1.00 97.06 185 ALA A CA 1
ATOM 1463 C C . ALA A 1 185 ? 12.689 -2.915 -16.821 1.00 97.06 185 ALA A C 1
ATOM 1465 O O . ALA A 1 185 ? 12.678 -3.288 -17.994 1.00 97.06 185 ALA A O 1
ATOM 1466 N N . HIS A 1 186 ? 12.029 -3.559 -15.854 1.00 97.38 186 HIS A N 1
ATOM 1467 C CA . HIS A 1 186 ? 11.148 -4.707 -16.049 1.00 97.38 186 HIS A CA 1
ATOM 1468 C C . HIS A 1 186 ? 9.712 -4.388 -15.595 1.00 97.38 186 HIS A C 1
ATOM 1470 O O . HIS A 1 186 ? 9.348 -4.741 -14.467 1.00 97.38 186 HIS A O 1
ATOM 1476 N N . PRO A 1 187 ? 8.873 -3.753 -16.436 1.00 97.75 187 PRO A N 1
ATOM 1477 C CA . PRO A 1 187 ? 7.480 -3.483 -16.093 1.00 97.75 187 PRO A CA 1
ATOM 1478 C C . PRO A 1 187 ? 6.701 -4.763 -15.781 1.00 97.75 187 PRO A C 1
ATOM 1480 O O . PRO A 1 187 ? 6.891 -5.806 -16.415 1.00 97.75 187 PRO A O 1
ATOM 1483 N N . HIS A 1 188 ? 5.826 -4.695 -14.782 1.00 98.25 188 HIS A N 1
ATOM 1484 C CA . HIS A 1 188 ? 5.074 -5.843 -14.283 1.00 98.25 188 HIS A CA 1
ATOM 1485 C C . HIS A 1 188 ? 3.783 -5.410 -13.598 1.00 98.25 188 HIS A C 1
ATOM 1487 O O . HIS A 1 188 ? 3.704 -4.311 -13.062 1.00 98.25 188 HIS A O 1
ATOM 1493 N N . PHE A 1 189 ? 2.798 -6.310 -13.573 1.00 98.56 189 PHE A N 1
ATOM 1494 C CA . PHE A 1 189 ? 1.489 -6.072 -12.969 1.00 98.56 189 PHE A CA 1
ATOM 1495 C C . PHE A 1 189 ? 0.984 -7.354 -12.307 1.00 98.56 189 PHE A C 1
ATOM 1497 O O . PHE A 1 189 ? 0.654 -8.330 -12.987 1.00 98.56 189 PHE A O 1
ATOM 1504 N N . LEU A 1 190 ? 0.960 -7.372 -10.976 1.00 98.69 190 LEU A N 1
ATOM 1505 C CA . LEU A 1 190 ? 0.571 -8.540 -10.189 1.00 98.69 190 LEU A CA 1
ATOM 1506 C C . LEU A 1 190 ? -0.570 -8.184 -9.247 1.00 98.69 190 LEU A C 1
ATOM 1508 O O . LEU A 1 190 ? -0.621 -7.071 -8.727 1.00 98.69 190 LEU A O 1
ATOM 1512 N N . SER A 1 191 ? -1.442 -9.156 -8.985 1.00 98.88 191 SER A N 1
ATOM 1513 C CA . SER A 1 191 ? -2.499 -9.039 -7.981 1.00 98.88 191 SER A CA 1
ATOM 1514 C C . SER A 1 191 ? -2.522 -10.220 -7.013 1.00 98.88 191 SER A C 1
ATOM 1516 O O . SER A 1 191 ? -2.023 -11.308 -7.309 1.00 98.88 191 SER A O 1
ATOM 1518 N N . TRP A 1 192 ? -3.125 -10.012 -5.843 1.00 98.81 192 TRP A N 1
ATOM 1519 C CA . TRP A 1 192 ? -3.487 -11.102 -4.935 1.00 98.81 192 TRP A CA 1
ATOM 1520 C C . TRP A 1 192 ? -4.732 -11.850 -5.437 1.00 98.81 192 TRP A C 1
ATOM 1522 O O . TRP A 1 192 ? -4.689 -13.056 -5.674 1.00 98.81 192 TRP A O 1
ATOM 1532 N N . ALA A 1 193 ? -5.850 -11.144 -5.623 1.00 98.56 193 ALA A N 1
ATOM 1533 C CA . ALA A 1 193 ? -7.058 -11.709 -6.215 1.00 98.56 193 ALA A CA 1
ATOM 1534 C C . ALA A 1 193 ? -7.002 -11.586 -7.752 1.00 98.56 193 ALA A C 1
ATOM 1536 O O . ALA A 1 193 ? -6.668 -10.501 -8.248 1.00 98.56 193 ALA A O 1
ATOM 1537 N N . PRO A 1 194 ? -7.319 -12.653 -8.515 1.00 98.19 194 PRO A N 1
ATOM 1538 C CA . PRO A 1 194 ? -7.238 -12.632 -9.975 1.00 98.19 194 PRO A CA 1
ATOM 1539 C C . PRO A 1 194 ? -8.148 -11.589 -10.626 1.00 98.19 194 PRO A C 1
ATOM 1541 O O . PRO A 1 194 ? -9.289 -11.406 -10.204 1.00 98.19 194 PRO A O 1
ATOM 1544 N N . ILE A 1 195 ? -7.656 -10.971 -11.697 1.00 98.06 195 ILE A N 1
ATOM 1545 C CA . ILE A 1 195 ? -8.383 -10.022 -12.547 1.00 98.06 195 ILE A CA 1
ATOM 1546 C C . ILE A 1 195 ? -8.535 -10.639 -13.934 1.00 98.06 195 ILE A C 1
ATOM 1548 O O . ILE A 1 195 ? -7.581 -11.186 -14.485 1.00 98.06 195 ILE A O 1
ATOM 1552 N N . GLN A 1 196 ? -9.730 -10.532 -14.512 1.00 96.75 196 GLN A N 1
ATOM 1553 C CA . GLN A 1 196 ? -9.999 -11.008 -15.865 1.00 96.75 196 GLN A CA 1
ATOM 1554 C C . GLN A 1 196 ? -10.292 -9.825 -16.792 1.00 96.75 196 GLN A C 1
ATOM 1556 O O . GLN A 1 196 ? -11.441 -9.432 -16.975 1.00 96.75 196 GLN A O 1
ATOM 1561 N N . GLU A 1 197 ? -9.234 -9.274 -17.380 1.00 97.25 197 GLU A N 1
ATOM 1562 C CA . GLU A 1 197 ? -9.266 -8.171 -18.345 1.00 97.25 197 GLU A CA 1
ATOM 1563 C C . GLU A 1 197 ? -8.245 -8.439 -19.452 1.00 97.25 197 GLU A C 1
ATOM 1565 O O . GLU A 1 197 ? -7.261 -9.142 -19.223 1.00 97.25 197 GLU A O 1
ATOM 1570 N N . VAL A 1 198 ? -8.473 -7.883 -20.643 1.00 96.25 198 VAL A N 1
ATOM 1571 C CA . VAL A 1 198 ? -7.561 -8.066 -21.788 1.00 96.25 198 VAL A CA 1
ATOM 1572 C C . VAL A 1 198 ? -6.215 -7.383 -21.535 1.00 96.25 198 VAL A C 1
ATOM 1574 O O .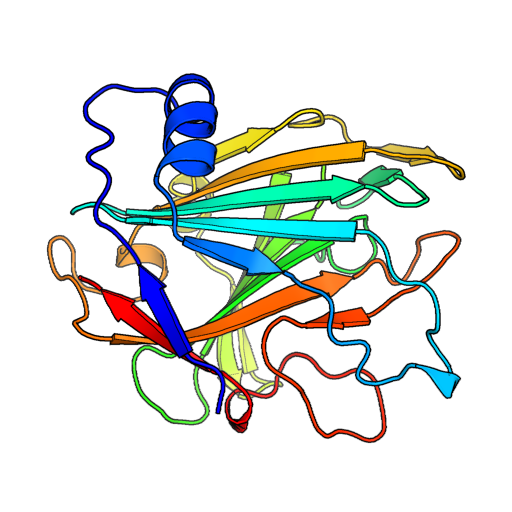 VAL A 1 198 ? -5.176 -7.958 -21.835 1.00 96.25 198 VAL A O 1
ATOM 1577 N N . GLU A 1 199 ? -6.241 -6.195 -20.933 1.00 96.31 199 GLU A N 1
ATOM 1578 C CA . GLU A 1 199 ? -5.066 -5.368 -20.640 1.00 96.31 199 GLU A CA 1
ATOM 1579 C C . GLU A 1 199 ? -4.958 -5.081 -19.130 1.00 96.31 199 GLU A C 1
ATOM 1581 O O . GLU A 1 199 ? -5.975 -5.180 -18.428 1.00 96.31 199 GLU A O 1
ATOM 1586 N N . PRO A 1 200 ? -3.758 -4.720 -18.620 1.00 96.81 200 PRO A N 1
ATOM 1587 C CA . PRO A 1 200 ? -3.559 -4.302 -17.234 1.00 96.81 200 PRO A CA 1
ATOM 1588 C C . PRO A 1 200 ? -4.581 -3.272 -16.744 1.00 96.81 200 PRO A C 1
ATOM 1590 O O . PRO A 1 200 ? -4.629 -2.142 -17.220 1.00 96.81 200 PRO A O 1
ATOM 1593 N N . ALA A 1 201 ? -5.409 -3.670 -15.773 1.00 95.50 201 ALA A N 1
ATOM 1594 C CA . ALA A 1 201 ? -6.458 -2.826 -15.206 1.00 95.50 201 ALA A CA 1
ATOM 1595 C C . ALA A 1 201 ? -6.767 -3.203 -13.746 1.00 95.50 201 ALA A C 1
ATOM 1597 O O . ALA A 1 201 ? -7.531 -4.131 -13.480 1.00 95.50 201 ALA A O 1
ATOM 1598 N N . PHE A 1 202 ? -6.207 -2.460 -12.786 1.00 97.44 202 PHE A N 1
ATOM 1599 C CA . PHE A 1 202 ? -6.438 -2.681 -11.347 1.00 97.44 202 PHE A CA 1
ATOM 1600 C C . PHE A 1 202 ? -7.713 -2.034 -10.795 1.00 97.44 202 PHE A C 1
ATOM 1602 O O . PHE A 1 202 ? -8.283 -2.521 -9.815 1.00 97.44 202 PHE A O 1
ATOM 1609 N N . HIS A 1 203 ? -8.219 -0.983 -11.447 1.00 96.88 203 HIS A N 1
ATOM 1610 C CA . HIS A 1 203 ? -9.460 -0.283 -11.088 1.00 96.88 203 HIS A CA 1
ATOM 1611 C C . HIS A 1 203 ? -10.714 -1.092 -11.479 1.00 96.88 203 HIS A C 1
ATOM 1613 O O . HIS A 1 203 ? -11.550 -0.660 -12.278 1.00 96.88 203 HIS A O 1
ATOM 1619 N N . ARG A 1 204 ? -10.814 -2.313 -10.941 1.00 96.56 204 ARG A N 1
ATOM 1620 C CA . ARG A 1 204 ? -11.842 -3.318 -11.235 1.00 96.56 204 ARG A CA 1
ATOM 1621 C C . ARG A 1 204 ? -12.442 -3.900 -9.945 1.00 96.56 204 ARG A C 1
ATOM 1623 O O . ARG A 1 204 ? -12.147 -5.044 -9.584 1.00 96.56 204 ARG A O 1
ATOM 1630 N N . PRO A 1 205 ? -13.299 -3.135 -9.239 1.00 96.12 205 PRO A N 1
ATOM 1631 C CA . PRO A 1 205 ? -13.865 -3.537 -7.946 1.00 96.12 205 PRO A CA 1
ATOM 1632 C C . PRO A 1 205 ? -14.635 -4.866 -7.969 1.00 96.12 205 PRO A C 1
ATOM 1634 O O . PRO A 1 205 ? -14.699 -5.572 -6.960 1.00 96.12 205 PRO A O 1
ATOM 1637 N N . GLN A 1 206 ? -15.170 -5.273 -9.125 1.00 96.25 206 GLN A N 1
ATOM 1638 C CA . GLN A 1 206 ? -15.841 -6.565 -9.277 1.00 96.25 206 GLN A CA 1
ATOM 1639 C C . GLN A 1 206 ? -14.922 -7.771 -9.007 1.00 96.25 206 GLN A C 1
ATOM 1641 O O . GLN A 1 206 ? -15.418 -8.841 -8.652 1.00 96.25 206 GLN A O 1
ATOM 1646 N N . PHE A 1 207 ? -13.600 -7.607 -9.139 1.00 97.50 207 PHE A N 1
ATOM 1647 C CA . PHE A 1 207 ? -12.614 -8.666 -8.897 1.00 97.50 207 PHE A CA 1
ATOM 1648 C C . PHE A 1 207 ? -12.024 -8.648 -7.485 1.00 97.50 207 PHE A C 1
ATOM 1650 O O . PHE A 1 207 ? -11.233 -9.526 -7.144 1.00 97.50 207 PHE A O 1
ATOM 1657 N N . PHE A 1 208 ? -12.411 -7.694 -6.635 1.00 98.38 208 PHE A N 1
ATOM 1658 C CA . PHE A 1 208 ? -11.915 -7.654 -5.263 1.00 98.38 208 PHE A CA 1
ATOM 1659 C C . PHE A 1 208 ? -12.335 -8.915 -4.499 1.00 98.38 208 PHE A C 1
ATOM 1661 O O . PHE A 1 208 ? -13.485 -9.368 -4.589 1.00 98.38 208 PHE A O 1
ATOM 1668 N N . GLY A 1 209 ? -11.394 -9.481 -3.745 1.00 98.50 209 GLY A N 1
ATOM 1669 C CA . GLY A 1 209 ? -11.647 -10.548 -2.785 1.00 98.50 209 GLY A CA 1
ATOM 1670 C C . GLY A 1 209 ? -12.341 -10.022 -1.529 1.00 98.50 209 GLY A C 1
ATOM 1671 O O . GLY A 1 209 ? -12.723 -8.857 -1.463 1.00 98.50 209 GLY A O 1
ATOM 1672 N N . THR A 1 210 ? -12.522 -10.888 -0.535 1.00 98.62 210 THR A N 1
ATOM 1673 C CA . THR A 1 210 ? -13.189 -10.542 0.735 1.00 98.62 210 THR A CA 1
ATOM 1674 C C . THR A 1 210 ? -12.197 -10.606 1.888 1.00 98.62 210 THR A C 1
ATOM 1676 O O . THR A 1 210 ? -11.546 -11.632 2.082 1.00 98.62 210 THR A O 1
ATOM 1679 N N . PHE A 1 211 ? -12.075 -9.528 2.653 1.00 98.75 211 PHE A N 1
ATOM 1680 C CA . PHE A 1 211 ? -11.306 -9.469 3.892 1.00 98.75 211 PHE A CA 1
ATOM 1681 C C . PHE A 1 211 ? -12.285 -9.473 5.064 1.00 98.75 211 PHE A C 1
ATOM 1683 O O . PHE A 1 211 ? -13.194 -8.649 5.111 1.00 98.75 211 PHE A O 1
ATOM 1690 N N . VAL A 1 212 ? -12.118 -10.413 5.990 1.00 98.69 212 VAL A N 1
ATOM 1691 C CA . VAL A 1 212 ? -12.970 -10.575 7.176 1.00 98.69 212 VAL A CA 1
ATOM 1692 C C . VAL A 1 212 ? -12.127 -10.306 8.414 1.00 98.69 212 VAL A C 1
ATOM 1694 O O . VAL A 1 212 ? -11.034 -10.859 8.518 1.00 98.69 212 VAL A O 1
ATOM 1697 N N . LEU A 1 213 ? -12.616 -9.479 9.336 1.00 98.19 213 LEU A N 1
ATOM 1698 C CA . LEU A 1 213 ? -11.961 -9.283 10.630 1.00 98.19 213 LEU A CA 1
ATOM 1699 C C . LEU A 1 213 ? -12.334 -10.437 11.569 1.00 98.19 213 LEU A C 1
ATOM 1701 O O . LEU A 1 213 ? -13.508 -10.815 11.636 1.00 98.19 213 LEU A O 1
ATOM 1705 N N . ASP A 1 214 ? -11.333 -11.012 12.239 1.00 93.00 214 ASP A N 1
ATOM 1706 C CA . ASP A 1 214 ? -11.530 -12.064 13.249 1.00 93.00 214 ASP A CA 1
ATOM 1707 C C . ASP A 1 214 ? -12.158 -11.541 14.546 1.00 93.00 214 ASP A C 1
ATOM 1709 O O . ASP A 1 214 ? -11.890 -10.370 14.904 1.00 93.00 214 ASP A O 1
#

Mean predicted aligned error: 2.55 Å

pLDDT: mean 97.35, std 2.64, range [72.44, 98.94]

Foldseek 3Di:
DDEWEFEADDCPPPDLVRCVVVLVVPFTKFWQFDFQPCVVAVFGWTKIWRWHDYQWWIKIKIKTKGKKAAAAFPAAQGDPLQGFKKKKKWDLDDDAWIKIWMAGLQGGIHIWTDPHPVRTDTDDPVQSVPKDKDKDNHNVHDDTDTDIDIMMMMITRTVVSRVDDRSDDRQKIWMKMWTFNCNHPRTGITIRFHDNDPDDDPSCSVRTYMYGYD

Nearest PDB structures (foldseek):
  4jpq-assembly2_B  TM=9.389E-01  e=1.531E-21  Bacteroides uniformis ATCC 8492
  5ost-assembly1_A  TM=1.772E-01  e=2.662E-01  Thermoanaerobacterium xylanolyticum LX-11
  5o0s-assembly1_A  TM=1.801E-01  e=4.146E-01  Thermoanaerobacterium xylanolyticum LX-11
  7w2s-assembly1_A  TM=1.932E-01  e=4.383E-01  Thermoanaerobacterium xylanolyticum LX-11
  7dkv-assembly1_A  TM=1.949E-01  e=1.483E+00  Thermoanaerobacterium xylanolyticum LX-11

Solvent-accessible surface area (backbone atoms only — not comparable to full-atom values): 11238 Å² total; per-residue (Å²): 131,50,72,47,64,31,37,74,48,84,60,84,90,55,51,65,75,68,40,44,63,54,37,66,73,66,23,35,76,43,58,33,69,36,56,63,49,42,90,87,28,67,59,75,54,53,36,39,36,20,27,26,26,47,85,61,29,45,35,40,36,40,40,40,42,36,67,34,44,29,18,66,55,90,42,69,73,36,75,26,57,50,17,38,18,42,35,43,34,39,22,79,56,95,64,68,42,36,38,43,42,33,29,19,51,24,62,39,38,25,40,31,44,24,66,34,87,90,41,71,45,67,61,51,72,68,51,58,69,59,44,46,73,40,43,80,38,54,76,48,66,70,42,76,45,82,51,86,36,72,50,38,42,37,38,37,44,36,38,50,78,74,70,36,58,87,82,51,79,68,65,48,35,33,30,39,38,37,39,35,13,67,67,41,95,71,38,29,56,25,22,46,32,70,58,92,61,95,60,98,68,84,83,45,67,87,42,40,16,40,40,30,55,107

Secondary structure (DSSP, 8-state):
--EEEEPB---TT--HHHHHHHHHHHSEEEE--B-TTTTT-----EEEEEEEE-SSEEEEEEEEEEEEEE----STTS--TTSSEEEEEEESSSSS-EEEEEEETT--EEEEEEEETTEEEEPPHHHHHHSEEEETTTT-TT-EEEEEEEEEEEEEEETTTTTPPTTPPPSEEEEEEEEE-TTSSS--EEESS----SS-----GGG-EEEEE-

Radius of gyration: 15.84 Å; Cα contacts (8 Å, |Δi|>4): 569; chains: 1; bounding box: 40×32×44 Å